Protein AF-A0A957UG24-F1 (afdb_monomer_lite)

Structure (mmCIF, N/CA/C/O backbone):
data_AF-A0A957UG24-F1
#
_entry.id   AF-A0A957UG24-F1
#
loop_
_atom_site.group_PDB
_atom_site.id
_atom_site.type_symbol
_atom_site.label_atom_id
_atom_site.label_alt_id
_atom_site.label_comp_id
_atom_site.label_asym_id
_atom_site.label_entity_id
_atom_site.label_seq_id
_atom_site.pdbx_PDB_ins_code
_atom_site.Cartn_x
_atom_site.Cartn_y
_atom_site.Cartn_z
_atom_site.occupancy
_atom_site.B_iso_or_equiv
_atom_site.auth_seq_id
_atom_site.auth_comp_id
_atom_site.auth_asym_id
_atom_site.auth_atom_id
_atom_site.pdbx_PDB_model_num
ATOM 1 N N . GLN A 1 1 ? 17.992 9.364 -10.403 1.00 54.72 1 GLN A N 1
ATOM 2 C CA . GLN A 1 1 ? 16.855 9.524 -11.344 1.00 54.72 1 GLN A CA 1
ATOM 3 C C . GLN A 1 1 ? 15.779 8.445 -11.160 1.00 54.72 1 GLN A C 1
ATOM 5 O O . GLN A 1 1 ? 14.618 8.814 -11.067 1.00 54.72 1 GLN A O 1
ATOM 10 N N . ASN A 1 2 ? 16.128 7.157 -11.002 1.00 61.19 2 ASN A N 1
ATOM 11 C CA . ASN A 1 2 ? 15.164 6.097 -10.630 1.00 61.19 2 ASN A CA 1
ATOM 12 C C . ASN A 1 2 ? 14.439 6.378 -9.299 1.00 61.19 2 ASN A C 1
ATOM 14 O O . ASN A 1 2 ? 13.235 6.189 -9.202 1.00 61.19 2 ASN A O 1
ATOM 18 N N . ILE A 1 3 ? 15.151 6.962 -8.332 1.00 64.38 3 ILE A N 1
ATOM 19 C CA . ILE A 1 3 ? 14.601 7.428 -7.047 1.00 64.38 3 ILE A CA 1
ATOM 20 C C . ILE A 1 3 ? 13.444 8.423 -7.243 1.00 64.38 3 ILE A C 1
ATOM 22 O O . ILE A 1 3 ? 12.387 8.270 -6.640 1.00 64.38 3 ILE A O 1
ATOM 26 N N . LEU A 1 4 ? 13.620 9.411 -8.130 1.00 68.88 4 LEU A N 1
ATOM 27 C CA . LEU A 1 4 ? 12.600 10.423 -8.416 1.00 68.88 4 LEU A CA 1
ATOM 28 C C . LEU A 1 4 ? 11.358 9.796 -9.065 1.00 68.88 4 LEU A C 1
ATOM 30 O O . LEU A 1 4 ? 10.245 10.150 -8.700 1.00 68.88 4 LEU A O 1
ATOM 34 N N . LYS A 1 5 ? 11.542 8.828 -9.974 1.00 69.62 5 LYS A N 1
ATOM 35 C CA . LYS A 1 5 ? 10.436 8.107 -10.625 1.00 69.62 5 LYS A CA 1
ATOM 36 C C . LYS A 1 5 ? 9.569 7.369 -9.602 1.00 69.62 5 LYS A C 1
ATOM 38 O O . LYS A 1 5 ? 8.358 7.573 -9.589 1.00 69.62 5 LYS A O 1
ATOM 43 N N . THR A 1 6 ? 10.182 6.566 -8.728 1.00 69.06 6 THR A N 1
ATOM 44 C CA . THR A 1 6 ? 9.465 5.812 -7.683 1.00 69.06 6 THR A CA 1
ATOM 45 C C . THR A 1 6 ? 8.765 6.751 -6.699 1.00 69.06 6 THR A C 1
ATOM 47 O O . THR A 1 6 ? 7.604 6.536 -6.348 1.00 69.06 6 THR A O 1
ATOM 50 N N . TYR A 1 7 ? 9.426 7.850 -6.319 1.00 78.25 7 TYR A N 1
ATOM 51 C CA . TYR A 1 7 ? 8.832 8.855 -5.442 1.00 78.25 7 TYR A CA 1
ATOM 52 C C . TYR A 1 7 ? 7.617 9.537 -6.091 1.00 78.25 7 TYR A C 1
ATOM 54 O O . TYR A 1 7 ? 6.547 9.569 -5.491 1.00 78.25 7 TYR A O 1
ATOM 62 N N . MET A 1 8 ? 7.731 10.000 -7.341 1.00 83.62 8 MET A N 1
ATOM 63 C CA . MET A 1 8 ? 6.624 10.660 -8.045 1.00 83.62 8 MET A CA 1
ATOM 64 C C . MET A 1 8 ? 5.419 9.733 -8.239 1.00 83.62 8 MET A C 1
ATOM 66 O O . MET A 1 8 ? 4.293 10.193 -8.085 1.00 83.62 8 MET A O 1
ATOM 70 N N . VAL A 1 9 ? 5.633 8.439 -8.518 1.00 84.94 9 VAL A N 1
ATOM 71 C CA . VAL A 1 9 ? 4.538 7.457 -8.644 1.00 84.94 9 VAL A CA 1
ATOM 72 C C . VAL A 1 9 ? 3.701 7.416 -7.374 1.00 84.94 9 VAL A C 1
ATOM 74 O O . VAL A 1 9 ? 2.485 7.590 -7.419 1.00 84.94 9 VAL A O 1
ATOM 77 N N . THR A 1 10 ? 4.368 7.211 -6.240 1.00 83.38 10 THR A N 1
ATOM 78 C CA . THR A 1 10 ? 3.687 7.101 -4.948 1.00 83.38 10 THR A CA 1
ATOM 79 C C . THR A 1 10 ? 3.021 8.415 -4.551 1.00 83.38 10 THR A C 1
ATOM 81 O O . THR A 1 10 ? 1.873 8.394 -4.126 1.00 83.38 10 THR A O 1
ATOM 84 N N . VAL A 1 11 ? 3.675 9.563 -4.757 1.00 86.88 11 VAL A N 1
ATOM 85 C CA . VAL A 1 11 ? 3.090 10.877 -4.448 1.00 86.88 11 VAL A CA 1
ATOM 86 C C . VAL A 1 11 ? 1.848 11.152 -5.294 1.00 86.88 11 VAL A C 1
ATOM 88 O O . VAL A 1 11 ? 0.815 11.506 -4.734 1.00 86.88 11 VAL A O 1
ATOM 91 N N . PHE A 1 12 ? 1.899 10.949 -6.614 1.00 90.62 12 PHE A N 1
ATOM 92 C CA . PHE A 1 12 ? 0.728 11.163 -7.469 1.00 90.62 12 PHE A CA 1
ATOM 93 C C . PHE A 1 12 ? -0.417 10.205 -7.139 1.00 90.62 12 PHE A C 1
ATOM 95 O O . PHE A 1 12 ? -1.559 10.647 -7.038 1.00 90.62 12 PHE A O 1
ATOM 102 N N . ALA A 1 13 ? -0.121 8.920 -6.917 1.00 92.62 13 ALA A N 1
ATOM 103 C CA . ALA A 1 13 ? -1.134 7.949 -6.512 1.00 92.62 13 ALA A CA 1
ATOM 104 C C . ALA A 1 13 ? -1.802 8.348 -5.186 1.00 92.62 13 ALA A C 1
ATOM 106 O O . ALA A 1 13 ? -3.024 8.300 -5.085 1.00 92.62 13 ALA A O 1
ATOM 107 N N . LEU A 1 14 ? -1.017 8.790 -4.195 1.00 92.12 14 LEU A N 1
ATOM 108 C CA . LEU A 1 14 ? -1.528 9.248 -2.900 1.00 92.12 14 LEU A CA 1
ATOM 109 C C . LEU A 1 14 ? -2.415 10.489 -3.037 1.00 92.12 14 LEU A C 1
ATOM 111 O O . LEU A 1 14 ? -3.473 10.534 -2.418 1.00 92.12 14 LEU A O 1
ATOM 115 N N . LEU A 1 15 ? -2.018 11.469 -3.855 1.00 94.12 15 LEU A N 1
ATOM 116 C CA . LEU A 1 15 ? -2.824 12.669 -4.098 1.00 94.12 15 LEU A CA 1
ATOM 117 C C . LEU A 1 15 ? -4.183 12.311 -4.705 1.00 94.12 15 LEU A C 1
ATOM 119 O O . LEU A 1 15 ? -5.212 12.699 -4.159 1.00 94.12 15 LEU A O 1
ATOM 123 N N . LEU A 1 16 ? -4.192 11.510 -5.777 1.00 95.38 16 LEU A N 1
ATOM 124 C CA . LEU A 1 16 ? -5.430 11.046 -6.410 1.00 95.38 16 LEU A CA 1
ATOM 125 C C . LEU A 1 16 ? -6.312 10.273 -5.421 1.00 95.38 16 LEU A C 1
ATOM 127 O O . LEU A 1 16 ? -7.527 10.468 -5.382 1.00 95.38 16 LEU A O 1
ATOM 131 N N . LEU A 1 17 ? -5.699 9.422 -4.598 1.00 95.75 17 LEU A N 1
ATOM 132 C CA . LEU A 1 17 ? -6.406 8.583 -3.641 1.00 95.75 17 LEU A CA 1
ATOM 133 C C . LEU A 1 17 ? -7.037 9.395 -2.505 1.00 95.75 17 LEU A C 1
ATOM 135 O O . LEU A 1 17 ? -8.204 9.177 -2.184 1.00 95.75 17 LEU A O 1
ATOM 139 N N . ILE A 1 18 ? -6.300 10.353 -1.935 1.00 93.50 18 ILE A N 1
ATOM 140 C CA . ILE A 1 18 ? -6.819 11.274 -0.913 1.00 93.50 18 ILE A CA 1
ATOM 141 C C . ILE A 1 18 ? -7.990 12.074 -1.483 1.00 93.50 18 ILE A C 1
ATOM 143 O O . ILE A 1 18 ? -9.030 12.171 -0.833 1.00 93.50 18 ILE A O 1
ATOM 147 N N . THR A 1 19 ? -7.857 12.601 -2.704 1.00 95.38 19 THR A N 1
ATOM 148 C CA . THR A 1 19 ? -8.942 13.339 -3.360 1.00 95.38 19 THR A CA 1
ATOM 149 C C . THR A 1 19 ? -10.173 12.458 -3.570 1.00 95.38 19 THR A C 1
ATOM 151 O O . THR A 1 19 ? -11.268 12.854 -3.181 1.00 95.38 19 THR A O 1
ATOM 154 N N . ALA A 1 20 ? -10.021 11.252 -4.124 1.00 95.62 20 ALA A N 1
ATOM 155 C CA . ALA A 1 20 ? -11.158 10.373 -4.397 1.00 95.62 20 ALA A CA 1
ATOM 156 C C . ALA A 1 20 ? -11.866 9.901 -3.118 1.00 95.62 20 ALA A C 1
ATOM 158 O O . ALA A 1 20 ? -13.091 9.940 -3.044 1.00 95.62 20 ALA A O 1
ATOM 159 N N . ILE A 1 21 ? -11.115 9.494 -2.093 1.00 94.00 21 ILE A N 1
ATOM 160 C CA . ILE A 1 21 ? -11.699 9.045 -0.820 1.00 94.00 21 ILE A CA 1
ATOM 161 C C . ILE A 1 21 ? -12.351 10.217 -0.077 1.00 94.00 21 ILE A C 1
ATOM 163 O O . ILE A 1 21 ? -13.418 10.040 0.512 1.00 94.00 21 ILE A O 1
ATOM 167 N N . GLY A 1 22 ? -11.764 11.416 -0.165 1.00 92.38 22 GLY A N 1
ATOM 168 C CA . GLY A 1 22 ? -12.359 12.644 0.357 1.00 92.38 22 GLY A CA 1
ATOM 169 C C . GLY A 1 22 ? -13.701 12.972 -0.303 1.00 92.38 22 GLY A C 1
ATOM 170 O O . GLY A 1 22 ? -14.664 13.266 0.402 1.00 92.38 22 GLY A O 1
ATOM 171 N N . VAL A 1 23 ? -13.799 12.840 -1.632 1.00 94.38 23 VAL A N 1
ATOM 172 C CA . VAL A 1 23 ? -15.067 12.994 -2.376 1.00 94.38 23 VAL A CA 1
ATOM 173 C C . VAL A 1 23 ? -16.103 11.954 -1.944 1.00 94.38 23 VAL A C 1
ATOM 175 O O . VAL A 1 23 ? -17.277 12.281 -1.808 1.00 94.38 23 VAL A O 1
ATOM 178 N N . LEU A 1 24 ? -15.674 10.719 -1.681 1.00 93.31 24 LEU A N 1
ATOM 179 C CA . LEU A 1 24 ? -16.545 9.640 -1.203 1.00 93.31 24 LEU A CA 1
ATOM 180 C C . LEU A 1 24 ? -16.893 9.751 0.293 1.00 93.31 24 LEU A C 1
ATOM 182 O O . LEU A 1 24 ? -17.629 8.911 0.801 1.00 93.31 24 LEU A O 1
ATOM 186 N N . GLN A 1 25 ? -16.364 10.757 1.001 1.00 91.06 25 GLN A N 1
ATOM 187 C CA . GLN A 1 25 ? -16.602 11.014 2.426 1.00 91.06 25 GLN A CA 1
ATOM 188 C C . GLN A 1 25 ? -16.300 9.820 3.353 1.00 91.06 25 GLN A C 1
ATOM 190 O O . GLN A 1 25 ? -16.821 9.737 4.462 1.00 91.06 25 GLN A O 1
ATOM 195 N N . MET A 1 26 ? -15.406 8.910 2.951 1.00 88.00 26 MET A N 1
ATOM 196 C CA . MET A 1 26 ? -15.058 7.716 3.744 1.00 88.00 26 MET A CA 1
ATOM 197 C C . MET A 1 26 ? -13.941 7.961 4.774 1.00 88.00 26 MET A C 1
ATOM 199 O O . MET A 1 26 ? -13.380 7.027 5.346 1.00 88.00 26 MET A O 1
ATOM 203 N N . GLY A 1 27 ? -13.617 9.226 5.042 1.00 87.25 27 GLY A N 1
ATOM 204 C CA . GLY A 1 27 ? -12.544 9.626 5.947 1.00 87.25 27 GLY A CA 1
ATOM 205 C C . GLY A 1 27 ? -11.187 9.708 5.254 1.00 87.25 27 GLY A C 1
ATOM 206 O O . GLY A 1 27 ? -11.093 9.903 4.047 1.00 87.25 27 GLY A O 1
ATOM 207 N N . PHE A 1 28 ? -10.111 9.626 6.032 1.00 88.44 28 PHE A N 1
ATOM 208 C CA . PHE A 1 28 ? -8.755 9.786 5.513 1.00 88.44 28 PHE A CA 1
ATOM 209 C C . PHE A 1 28 ? -8.097 8.415 5.249 1.00 88.44 28 PHE A C 1
ATOM 211 O O . PHE A 1 28 ? -8.282 7.494 6.051 1.00 88.44 28 PHE A O 1
ATOM 218 N N . PRO A 1 29 ? -7.329 8.240 4.155 1.00 89.00 29 PRO A N 1
ATOM 219 C CA . PRO A 1 29 ? -6.829 6.922 3.751 1.00 89.00 29 PRO A CA 1
ATOM 220 C C . PRO A 1 29 ? -5.688 6.350 4.592 1.00 89.00 29 PRO A C 1
ATOM 222 O O . PRO A 1 29 ? -5.470 5.144 4.538 1.00 89.00 29 PRO A O 1
ATOM 225 N N . PHE A 1 30 ? -4.954 7.180 5.338 1.00 91.12 30 PHE A N 1
ATOM 226 C CA . PHE A 1 30 ? -3.760 6.748 6.074 1.00 91.12 30 PHE A CA 1
ATOM 227 C C . PHE A 1 30 ? -3.569 7.529 7.365 1.00 91.12 30 PHE A C 1
ATOM 229 O O . PHE A 1 30 ? -3.591 8.756 7.347 1.00 91.12 30 PHE A O 1
ATOM 236 N N . THR A 1 31 ? -3.274 6.870 8.477 1.00 91.81 31 THR A N 1
ATOM 237 C CA . THR A 1 31 ? -2.862 7.613 9.674 1.00 91.81 31 THR A CA 1
ATOM 238 C C . THR A 1 31 ? -1.460 8.221 9.517 1.00 91.81 31 THR A C 1
ATOM 240 O O . THR A 1 31 ? -0.712 7.925 8.576 1.00 91.81 31 THR A O 1
ATOM 243 N N . THR A 1 32 ? -1.066 9.090 10.450 1.00 90.94 32 THR A N 1
ATOM 244 C CA . THR A 1 32 ? 0.287 9.670 10.473 1.00 90.94 32 THR A CA 1
ATOM 245 C C . THR A 1 32 ? 1.362 8.588 10.630 1.00 90.94 32 THR A C 1
ATOM 247 O O . THR A 1 32 ? 2.385 8.622 9.935 1.00 90.94 32 THR A O 1
ATOM 250 N N . ALA A 1 33 ? 1.126 7.595 11.493 1.00 92.56 33 ALA A N 1
ATOM 251 C CA . ALA A 1 33 ? 2.063 6.496 11.718 1.00 92.56 33 ALA A CA 1
ATOM 252 C C . ALA A 1 33 ? 2.192 5.604 10.469 1.00 92.56 33 ALA A C 1
ATOM 254 O O . ALA A 1 33 ? 3.300 5.311 10.009 1.00 92.56 33 ALA A O 1
ATOM 255 N N . GLN A 1 34 ? 1.067 5.291 9.825 1.00 93.38 34 GLN A N 1
ATOM 256 C CA . GLN A 1 34 ? 1.020 4.552 8.562 1.00 93.38 34 GLN A CA 1
ATOM 257 C C . GLN A 1 34 ? 1.731 5.288 7.411 1.00 93.38 34 GLN A C 1
ATOM 259 O O . GLN A 1 34 ? 2.463 4.683 6.623 1.00 93.38 34 GLN A O 1
ATOM 264 N N . ASN A 1 35 ? 1.588 6.613 7.326 1.00 91.81 35 ASN A N 1
ATOM 265 C CA . ASN A 1 35 ? 2.321 7.421 6.349 1.00 91.81 35 ASN A CA 1
ATOM 266 C C . ASN A 1 35 ? 3.838 7.381 6.571 1.00 91.81 35 ASN A C 1
ATOM 268 O O . ASN A 1 35 ? 4.602 7.347 5.598 1.00 91.81 35 ASN A O 1
ATOM 272 N N . THR A 1 36 ? 4.282 7.349 7.830 1.00 92.06 36 THR A N 1
ATOM 273 C CA . THR A 1 36 ? 5.701 7.180 8.185 1.00 92.06 36 THR A CA 1
ATOM 274 C C . THR A 1 36 ? 6.213 5.815 7.727 1.00 92.06 36 THR A C 1
ATOM 276 O O . THR A 1 36 ? 7.253 5.741 7.070 1.00 92.06 36 THR A O 1
ATOM 279 N N . MET A 1 37 ? 5.434 4.755 7.960 1.00 92.69 37 MET A N 1
ATOM 280 C CA . MET A 1 37 ? 5.738 3.400 7.490 1.00 92.69 37 MET A CA 1
ATOM 281 C C . MET A 1 37 ? 5.940 3.344 5.971 1.00 92.69 37 MET A C 1
ATOM 283 O O . MET A 1 37 ? 6.970 2.874 5.481 1.00 92.69 37 MET A O 1
ATOM 287 N N . MET A 1 38 ? 4.977 3.873 5.211 1.00 91.44 38 MET A N 1
ATOM 288 C CA . MET A 1 38 ? 5.072 3.930 3.750 1.00 91.44 38 MET A CA 1
ATOM 289 C C . MET A 1 38 ? 6.260 4.778 3.292 1.00 91.44 38 MET A C 1
ATOM 291 O O . MET A 1 38 ? 6.912 4.458 2.299 1.00 91.44 38 MET A O 1
ATOM 295 N N . SER A 1 39 ? 6.553 5.873 3.996 1.00 89.94 39 SER A N 1
ATOM 296 C CA . SER A 1 39 ? 7.716 6.710 3.688 1.00 89.94 39 SER A CA 1
ATOM 297 C C . SER A 1 39 ? 9.018 5.930 3.841 1.00 89.94 39 SER A C 1
ATOM 299 O O . SER A 1 39 ? 9.886 6.054 2.985 1.00 89.94 39 SER A O 1
ATOM 301 N N . PHE A 1 40 ? 9.135 5.079 4.862 1.00 92.81 40 PHE A N 1
ATOM 302 C CA . PHE A 1 40 ? 10.306 4.228 5.042 1.00 92.81 40 PHE A CA 1
ATOM 303 C C . PHE A 1 40 ? 10.365 3.103 3.998 1.00 92.81 40 PHE A C 1
ATOM 305 O O . PHE A 1 40 ? 11.273 3.101 3.171 1.00 92.81 40 PHE A O 1
ATOM 312 N N . PHE A 1 41 ? 9.394 2.184 3.969 1.00 93.06 41 PHE A N 1
ATOM 313 C CA . PHE A 1 41 ? 9.499 0.969 3.145 1.00 93.06 41 PHE A CA 1
ATOM 314 C C . PHE A 1 41 ? 9.308 1.206 1.645 1.00 93.06 41 PHE A C 1
ATOM 316 O O . PHE A 1 41 ? 10.017 0.605 0.843 1.00 93.06 41 PHE A O 1
ATOM 323 N N . ALA A 1 42 ? 8.363 2.062 1.248 1.00 88.50 42 ALA A N 1
ATOM 324 C CA . ALA A 1 42 ? 8.042 2.262 -0.167 1.00 88.50 42 ALA A CA 1
ATOM 325 C C . ALA A 1 42 ? 8.897 3.357 -0.819 1.00 88.50 42 ALA A C 1
ATOM 327 O O . ALA A 1 42 ? 9.117 3.332 -2.029 1.00 88.50 42 ALA A O 1
ATOM 328 N N . ARG A 1 43 ? 9.355 4.344 -0.035 1.00 88.06 43 ARG A N 1
ATOM 329 C CA . ARG A 1 43 ? 9.985 5.563 -0.570 1.00 88.06 43 ARG A CA 1
ATOM 330 C C . ARG A 1 43 ? 11.411 5.816 -0.088 1.00 88.06 43 ARG A C 1
ATOM 332 O O . ARG A 1 43 ? 12.154 6.450 -0.826 1.00 88.06 43 ARG A O 1
ATOM 339 N N . GLY A 1 44 ? 11.802 5.358 1.099 1.00 88.44 44 GLY A N 1
ATOM 340 C CA . GLY A 1 44 ? 13.095 5.683 1.714 1.00 88.44 44 GLY A CA 1
ATOM 341 C C . GLY A 1 44 ? 14.130 4.574 1.561 1.00 88.44 44 GLY A C 1
ATOM 342 O O . GLY A 1 44 ? 15.222 4.797 1.038 1.00 88.44 44 GLY A O 1
ATOM 343 N N . ALA A 1 45 ? 13.767 3.360 1.965 1.00 90.94 45 ALA A N 1
ATOM 344 C CA . ALA A 1 45 ? 14.629 2.193 1.881 1.00 90.94 45 ALA A CA 1
ATOM 345 C C . ALA A 1 45 ? 14.982 1.808 0.433 1.00 90.94 45 ALA A C 1
ATOM 347 O O . ALA A 1 45 ? 16.1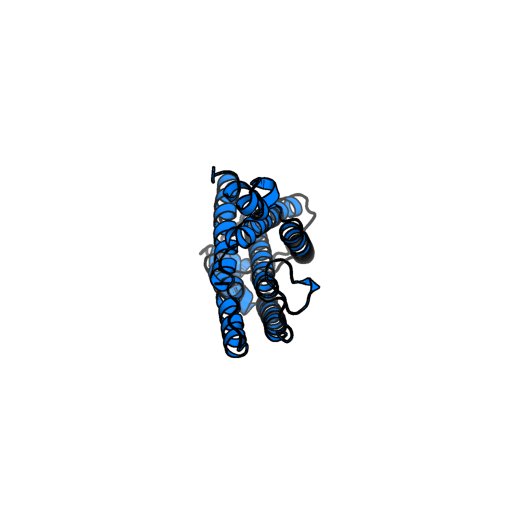59 1.541 0.182 1.00 90.94 45 ALA A O 1
ATOM 348 N N . PRO A 1 46 ? 14.056 1.846 -0.550 1.00 87.31 46 PRO A N 1
ATOM 349 C CA . PRO A 1 46 ? 14.402 1.450 -1.909 1.00 87.31 46 PRO A CA 1
ATOM 350 C C . PRO A 1 46 ? 15.494 2.330 -2.538 1.00 87.31 46 PRO A C 1
ATOM 352 O O . PRO A 1 46 ? 16.474 1.782 -3.038 1.00 87.31 46 PRO A O 1
ATOM 355 N N . PRO A 1 47 ? 15.433 3.675 -2.456 1.00 83.06 47 PRO A N 1
ATOM 356 C CA . PRO A 1 47 ? 16.548 4.537 -2.850 1.00 83.06 47 PRO A CA 1
ATOM 357 C C . PRO A 1 47 ? 17.879 4.242 -2.162 1.00 83.06 47 PRO A C 1
ATOM 359 O O . PRO A 1 47 ? 18.912 4.310 -2.824 1.00 83.06 47 PRO A O 1
ATOM 362 N N . ALA A 1 48 ? 17.864 3.923 -0.865 1.00 86.38 48 ALA A N 1
ATOM 363 C CA . ALA A 1 48 ? 19.076 3.606 -0.113 1.00 86.38 48 ALA A CA 1
ATOM 364 C C . ALA A 1 48 ? 19.712 2.289 -0.585 1.00 86.38 48 ALA A C 1
ATOM 366 O O . ALA A 1 48 ? 20.925 2.206 -0.743 1.00 86.38 48 ALA A O 1
ATOM 367 N N . ILE A 1 49 ? 18.903 1.271 -0.886 1.00 85.38 49 ILE A N 1
ATOM 368 C CA . ILE A 1 49 ? 19.421 0.019 -1.450 1.00 85.38 49 ILE A CA 1
ATOM 369 C C . ILE A 1 49 ? 19.925 0.253 -2.878 1.00 85.38 49 ILE A C 1
ATOM 371 O O . ILE A 1 49 ? 21.017 -0.191 -3.232 1.00 85.38 49 ILE A O 1
ATOM 375 N N . LEU A 1 50 ? 19.172 1.001 -3.691 1.00 78.44 50 LEU A N 1
ATOM 376 C CA . LEU A 1 50 ? 19.582 1.325 -5.057 1.00 78.44 50 LEU A CA 1
ATOM 377 C C . LEU A 1 50 ? 20.880 2.150 -5.095 1.00 78.44 50 LEU A C 1
ATOM 379 O O . LEU A 1 50 ? 21.692 1.960 -5.999 1.00 78.44 50 LEU A O 1
ATOM 383 N N . SER A 1 51 ? 21.128 3.038 -4.128 1.00 80.19 51 SER A N 1
ATOM 384 C CA . SER A 1 51 ? 22.391 3.786 -4.078 1.00 80.19 51 SER A CA 1
ATOM 385 C C . SER A 1 51 ? 23.584 2.877 -3.772 1.00 80.19 51 SER A C 1
ATOM 387 O O . SER A 1 51 ? 24.614 3.006 -4.432 1.00 80.19 51 SER A O 1
ATOM 389 N N . LEU A 1 52 ? 23.428 1.904 -2.867 1.00 78.00 52 LEU A N 1
ATOM 390 C CA . LEU A 1 52 ? 24.452 0.887 -2.602 1.00 78.00 52 LEU A CA 1
ATOM 391 C C . LEU A 1 52 ? 24.755 0.058 -3.859 1.00 78.00 52 LEU A C 1
ATOM 393 O O . LEU A 1 52 ? 25.919 -0.173 -4.181 1.00 78.00 52 LEU A O 1
ATOM 397 N N . THR A 1 53 ? 23.723 -0.324 -4.621 1.00 70.19 53 THR A N 1
ATOM 398 C CA . THR A 1 53 ? 23.903 -1.054 -5.890 1.00 70.19 53 THR A CA 1
ATOM 399 C C . THR A 1 53 ? 24.572 -0.202 -6.971 1.00 70.19 53 THR A C 1
ATOM 401 O O . THR A 1 53 ? 25.373 -0.712 -7.751 1.00 70.19 53 THR A O 1
ATOM 404 N N . ALA A 1 54 ? 24.299 1.107 -6.997 1.00 67.12 54 ALA A N 1
ATOM 405 C CA . ALA A 1 54 ? 24.854 2.022 -7.990 1.00 67.12 54 ALA A CA 1
ATOM 406 C C . ALA A 1 54 ? 26.360 2.250 -7.799 1.00 67.12 54 ALA A C 1
ATOM 408 O O . ALA A 1 54 ? 27.068 2.436 -8.782 1.00 67.12 54 ALA A O 1
ATOM 409 N N . VAL A 1 55 ? 26.861 2.195 -6.560 1.00 61.22 55 VAL A N 1
ATOM 410 C CA . VAL A 1 55 ? 28.309 2.241 -6.283 1.00 61.22 55 VAL A CA 1
ATOM 411 C C . VAL A 1 55 ? 29.013 0.983 -6.808 1.00 61.22 55 VAL A C 1
ATOM 413 O O . VAL A 1 55 ? 30.151 1.064 -7.262 1.00 61.22 55 VAL A O 1
ATOM 416 N N . ALA A 1 56 ? 28.331 -0.165 -6.807 1.00 57.75 56 ALA A N 1
ATOM 417 C CA . ALA A 1 56 ? 28.863 -1.417 -7.346 1.00 57.75 56 ALA A CA 1
ATOM 418 C C . ALA A 1 56 ? 28.811 -1.498 -8.889 1.00 57.75 56 ALA A C 1
ATOM 420 O O . ALA A 1 56 ? 29.549 -2.279 -9.489 1.00 57.75 56 ALA A O 1
ATOM 421 N N . ALA A 1 57 ? 27.967 -0.697 -9.550 1.00 58.62 57 ALA A N 1
ATOM 422 C CA . ALA A 1 57 ? 27.787 -0.702 -11.002 1.00 58.62 57 ALA A CA 1
ATOM 423 C C . ALA A 1 57 ? 28.631 0.396 -11.689 1.00 58.62 57 ALA A C 1
ATOM 425 O O . ALA A 1 57 ? 28.284 1.573 -11.688 1.00 58.62 57 ALA A O 1
ATOM 426 N N . ILE A 1 58 ? 29.741 0.009 -12.327 1.00 53.53 58 ILE A N 1
ATOM 427 C 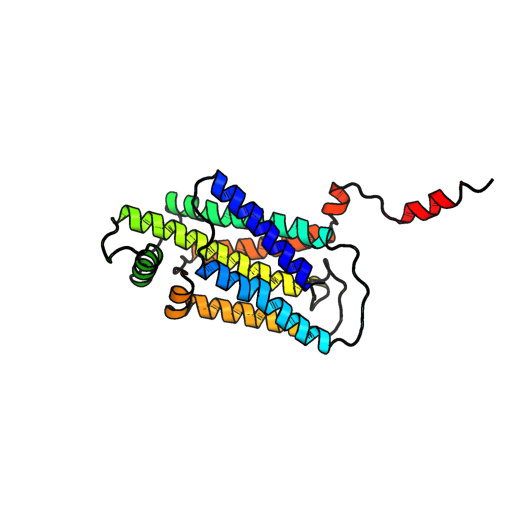CA . ILE A 1 58 ? 30.760 0.930 -12.881 1.00 53.53 58 ILE A CA 1
ATOM 428 C C . ILE A 1 58 ? 30.329 1.681 -14.167 1.00 53.53 58 ILE A C 1
ATOM 430 O O . ILE A 1 58 ? 31.025 2.599 -14.595 1.00 53.53 58 ILE A O 1
ATOM 434 N N . ASN A 1 59 ? 29.173 1.397 -14.781 1.00 51.09 59 ASN A N 1
ATOM 435 C CA . ASN A 1 59 ? 28.806 2.010 -16.068 1.00 51.09 59 ASN A CA 1
ATOM 436 C C . ASN A 1 59 ? 27.636 3.005 -16.008 1.00 51.09 59 ASN A C 1
ATOM 438 O O . ASN A 1 59 ? 26.502 2.677 -15.666 1.00 51.09 59 ASN A O 1
ATOM 442 N N . ARG A 1 60 ? 27.922 4.243 -16.438 1.00 50.38 60 ARG A N 1
ATOM 443 C CA . ARG A 1 60 ? 26.960 5.339 -16.612 1.00 50.38 60 ARG A CA 1
ATOM 444 C C . ARG A 1 60 ? 26.134 5.128 -17.881 1.00 50.38 60 ARG A C 1
ATOM 446 O O . ARG A 1 60 ? 26.600 5.443 -18.972 1.00 50.38 60 ARG A O 1
ATOM 453 N N . THR A 1 61 ? 24.884 4.692 -17.768 1.00 46.06 61 THR A N 1
ATOM 454 C CA . THR A 1 61 ? 23.949 4.757 -18.904 1.00 46.06 61 THR A CA 1
ATOM 455 C C . THR A 1 61 ? 23.091 6.019 -18.841 1.00 46.06 61 THR A C 1
ATOM 457 O O . THR A 1 61 ? 22.366 6.251 -17.873 1.00 46.06 61 THR A O 1
ATOM 460 N N . ARG A 1 62 ? 23.184 6.835 -19.902 1.00 50.84 62 ARG A N 1
ATOM 461 C CA . ARG A 1 62 ? 22.310 7.981 -20.204 1.00 50.84 62 ARG A CA 1
ATOM 462 C C . ARG A 1 62 ? 20.862 7.493 -20.317 1.00 50.84 62 ARG A C 1
ATOM 464 O O . ARG A 1 62 ? 20.592 6.682 -21.193 1.00 50.84 62 ARG A O 1
ATOM 471 N N . LEU A 1 63 ? 19.936 7.958 -19.473 1.00 51.00 63 LEU A N 1
ATOM 472 C CA . LEU A 1 63 ? 18.530 7.529 -19.573 1.00 51.00 63 LEU A CA 1
ATOM 473 C C . LEU A 1 63 ? 17.537 8.541 -18.969 1.00 51.00 63 LEU A C 1
ATOM 475 O O . LEU A 1 63 ? 16.838 8.270 -17.993 1.00 51.00 63 LEU A O 1
ATOM 479 N N . SER A 1 64 ? 17.476 9.737 -19.558 1.00 47.81 64 SER A N 1
ATOM 480 C CA . SER A 1 64 ? 16.677 10.866 -19.059 1.00 47.81 64 SER A CA 1
ATOM 481 C C . SER A 1 64 ? 15.423 11.216 -19.877 1.00 47.81 64 SER A C 1
ATOM 483 O O . SER A 1 64 ? 14.813 12.237 -19.592 1.00 47.81 64 SER A O 1
ATOM 485 N N . ALA A 1 65 ? 14.977 10.399 -20.839 1.00 50.25 65 ALA A N 1
ATOM 486 C CA . ALA A 1 65 ? 13.888 10.807 -21.744 1.00 50.25 65 ALA A CA 1
ATOM 487 C C . ALA A 1 65 ? 12.454 10.365 -21.362 1.00 50.25 65 ALA A C 1
ATOM 489 O O . ALA A 1 65 ? 11.517 10.908 -21.924 1.00 50.25 65 ALA A O 1
ATOM 490 N N . ASN A 1 66 ? 12.228 9.444 -20.410 1.00 60.75 66 ASN A N 1
ATOM 491 C CA . ASN A 1 66 ? 10.886 8.843 -20.226 1.00 60.75 66 ASN A CA 1
ATOM 492 C C . ASN A 1 66 ? 10.424 8.693 -18.755 1.00 60.75 66 ASN A C 1
ATOM 494 O O . ASN A 1 66 ? 9.994 7.628 -18.314 1.00 60.75 66 ASN A O 1
ATOM 498 N N . ILE A 1 67 ? 10.536 9.756 -17.944 1.00 69.31 67 ILE A N 1
ATOM 499 C CA . ILE A 1 67 ? 10.018 9.765 -16.554 1.00 69.31 67 ILE A CA 1
ATOM 500 C C . ILE A 1 67 ? 8.487 9.655 -16.537 1.00 69.31 67 ILE A C 1
ATOM 502 O O . ILE A 1 67 ? 7.950 8.833 -15.800 1.00 69.31 67 ILE A O 1
ATOM 506 N N . LEU A 1 68 ? 7.789 10.419 -17.382 1.00 69.50 68 LEU A N 1
ATOM 507 C CA . LEU A 1 68 ? 6.322 10.422 -17.433 1.00 69.50 68 LEU A CA 1
ATOM 508 C C . LEU A 1 68 ? 5.742 9.076 -17.890 1.00 69.50 68 LEU A C 1
ATOM 510 O O . LEU A 1 68 ? 4.782 8.605 -17.284 1.00 69.50 68 LEU A O 1
ATOM 514 N N . HIS A 1 69 ? 6.371 8.422 -18.874 1.00 72.81 69 HIS A N 1
ATOM 515 C CA . HIS A 1 69 ? 5.988 7.085 -19.344 1.00 72.81 69 HIS A CA 1
ATOM 516 C C . HIS A 1 69 ? 6.056 6.033 -18.231 1.00 72.81 69 HIS A C 1
ATOM 518 O O . HIS A 1 69 ? 5.212 5.145 -18.138 1.00 72.81 69 HIS A O 1
ATOM 524 N N . PHE A 1 70 ? 7.048 6.148 -17.348 1.00 74.25 70 PHE A N 1
ATOM 525 C CA . PHE A 1 70 ? 7.156 5.256 -16.202 1.00 74.25 70 PHE A CA 1
ATOM 526 C C . PHE A 1 70 ? 6.123 5.602 -15.124 1.00 74.25 70 PHE A C 1
ATOM 528 O O . PHE A 1 70 ? 5.450 4.718 -14.593 1.00 74.25 70 PHE A O 1
ATOM 535 N N . THR A 1 71 ? 6.010 6.892 -14.801 1.00 80.44 71 THR A N 1
ATOM 536 C CA . THR A 1 71 ? 5.337 7.357 -13.593 1.00 80.44 71 THR A CA 1
ATOM 537 C C . THR A 1 71 ? 3.815 7.388 -13.706 1.00 80.44 71 THR A C 1
ATOM 539 O O . THR A 1 71 ? 3.139 6.954 -12.774 1.00 80.44 71 THR A O 1
ATOM 542 N N . LEU A 1 72 ? 3.257 7.879 -14.818 1.00 84.19 72 LEU A N 1
ATOM 543 C CA . LEU A 1 72 ? 1.806 8.071 -14.929 1.00 84.19 72 LEU A CA 1
ATOM 544 C C . LEU A 1 72 ? 1.023 6.749 -14.909 1.00 84.19 72 LEU A C 1
ATOM 546 O O . LEU A 1 72 ? 0.141 6.621 -14.059 1.00 84.19 72 LEU A O 1
ATOM 550 N N . PRO A 1 73 ? 1.344 5.734 -15.739 1.00 86.06 73 PRO A N 1
ATOM 551 C CA . PRO A 1 73 ? 0.600 4.473 -15.721 1.00 86.06 73 PRO A CA 1
ATOM 552 C C . PRO A 1 73 ? 0.662 3.783 -14.354 1.00 86.06 73 PRO A C 1
ATOM 554 O O . PRO A 1 73 ? -0.348 3.281 -13.866 1.00 86.06 73 PRO A O 1
ATOM 557 N N . ALA A 1 74 ? 1.831 3.830 -13.704 1.00 88.75 74 ALA A N 1
ATOM 558 C CA . ALA A 1 74 ? 2.015 3.279 -12.366 1.00 88.75 74 ALA A CA 1
ATOM 559 C C . ALA A 1 74 ? 1.168 3.982 -11.312 1.00 88.75 74 ALA A C 1
ATOM 561 O O . ALA A 1 74 ? 0.515 3.314 -10.510 1.00 88.75 74 ALA A O 1
ATOM 562 N N . ALA A 1 75 ? 1.149 5.316 -11.328 1.00 91.81 75 ALA A N 1
ATOM 563 C CA . ALA A 1 75 ? 0.364 6.096 -10.384 1.00 91.81 75 ALA A CA 1
ATOM 564 C C . ALA A 1 75 ? -1.139 5.825 -10.542 1.00 91.81 75 ALA A C 1
ATOM 566 O O . ALA A 1 75 ? -1.821 5.616 -9.541 1.00 91.81 75 ALA A O 1
ATOM 567 N N . PHE A 1 76 ? -1.642 5.753 -11.780 1.00 93.31 76 PHE A N 1
ATOM 568 C CA . PHE A 1 76 ? -3.050 5.442 -12.041 1.00 93.31 76 PHE A CA 1
ATOM 569 C C . PHE A 1 76 ? -3.428 4.029 -11.600 1.00 93.31 76 PHE A C 1
ATOM 571 O O . PHE A 1 76 ? -4.446 3.858 -10.935 1.00 93.31 76 PHE A O 1
ATOM 578 N N . LEU A 1 77 ? -2.615 3.016 -11.912 1.00 94.56 77 LEU A N 1
ATOM 579 C CA . LEU A 1 77 ? -2.902 1.643 -11.490 1.00 94.56 77 LEU A CA 1
ATOM 580 C C . LEU A 1 77 ? -2.879 1.494 -9.964 1.00 94.56 77 LEU A C 1
ATOM 582 O O . LEU A 1 77 ? -3.747 0.820 -9.411 1.00 94.56 77 LEU A O 1
ATOM 586 N N . LEU A 1 78 ? -1.937 2.152 -9.278 1.00 94.69 78 LEU A N 1
ATOM 587 C CA . LEU A 1 78 ? -1.925 2.208 -7.812 1.00 94.69 78 LEU A CA 1
ATOM 588 C C . LEU A 1 78 ? -3.161 2.905 -7.257 1.00 94.69 78 LEU A C 1
ATOM 590 O O . LEU A 1 78 ? -3.759 2.413 -6.305 1.00 94.69 78 LEU A O 1
ATOM 594 N N . PHE A 1 79 ? -3.543 4.033 -7.852 1.00 96.00 79 PHE A N 1
ATOM 595 C CA . PHE A 1 79 ? -4.729 4.778 -7.463 1.00 96.00 79 PHE A CA 1
ATOM 596 C C . PHE A 1 79 ? -5.996 3.926 -7.602 1.00 96.00 79 PHE A C 1
ATOM 598 O O . PHE A 1 79 ? -6.720 3.769 -6.625 1.00 96.00 79 PHE A O 1
ATOM 605 N N . PHE A 1 80 ? -6.247 3.336 -8.773 1.00 97.06 80 PHE A N 1
ATOM 606 C CA . PHE A 1 80 ? -7.471 2.570 -9.019 1.00 97.06 80 PHE A CA 1
ATOM 607 C C . PHE A 1 80 ? -7.550 1.306 -8.163 1.00 97.06 80 PHE A C 1
ATOM 609 O O . PHE A 1 80 ? -8.582 1.055 -7.544 1.00 97.06 80 PHE A O 1
ATOM 616 N N . LEU A 1 81 ? -6.469 0.523 -8.087 1.00 97.50 81 LEU A N 1
ATOM 617 C CA . LEU A 1 81 ? -6.461 -0.701 -7.282 1.00 97.50 81 LEU A CA 1
ATOM 618 C C . LEU A 1 81 ? -6.450 -0.398 -5.781 1.00 97.50 81 LEU A C 1
ATOM 620 O O . LEU A 1 81 ? -7.123 -1.086 -5.020 1.00 97.50 81 LEU A O 1
ATOM 624 N N . GLY A 1 82 ? -5.760 0.662 -5.355 1.00 96.75 82 GLY A N 1
ATOM 625 C CA . GLY A 1 82 ? -5.804 1.143 -3.976 1.00 96.75 82 GLY A CA 1
ATOM 626 C C . GLY A 1 82 ? -7.200 1.624 -3.581 1.00 96.75 82 GLY A C 1
ATOM 627 O O . GLY A 1 82 ? -7.707 1.245 -2.528 1.00 96.75 82 GLY A O 1
ATOM 628 N N . LEU A 1 83 ? -7.865 2.395 -4.446 1.00 96.75 83 LEU A N 1
ATOM 629 C CA . LEU A 1 83 ? -9.239 2.845 -4.225 1.00 96.75 83 LEU A CA 1
ATOM 630 C C . LEU A 1 83 ? -10.207 1.660 -4.160 1.00 96.75 83 LEU A C 1
ATOM 632 O O . LEU A 1 83 ? -11.065 1.628 -3.278 1.00 96.75 83 LEU A O 1
ATOM 636 N N . LEU A 1 84 ? -10.051 0.673 -5.049 1.00 96.50 84 LEU A N 1
ATOM 637 C CA . LEU A 1 84 ? -10.854 -0.550 -5.054 1.00 96.50 84 LEU A CA 1
ATOM 638 C C . LEU A 1 84 ? -10.641 -1.364 -3.776 1.00 96.50 84 LEU A C 1
ATOM 640 O O . LEU A 1 84 ? -11.616 -1.806 -3.184 1.00 96.50 84 LEU A O 1
ATOM 644 N N . LEU A 1 85 ? -9.401 -1.523 -3.310 1.00 95.75 85 LEU A N 1
ATOM 645 C CA . LEU A 1 85 ? -9.116 -2.201 -2.043 1.00 95.75 85 LEU A CA 1
ATOM 646 C C . LEU A 1 85 ? -9.749 -1.475 -0.854 1.00 95.75 85 LEU A C 1
ATOM 648 O O . LEU A 1 85 ? -10.394 -2.108 -0.020 1.00 95.75 85 LEU A O 1
ATOM 652 N N . TYR A 1 86 ? -9.590 -0.153 -0.795 1.00 95.38 86 TYR A N 1
ATOM 653 C CA . TYR A 1 86 ? -10.110 0.655 0.302 1.00 95.38 86 TYR A CA 1
ATOM 654 C C . TYR A 1 86 ? -11.640 0.622 0.349 1.00 95.38 86 TYR A C 1
ATOM 656 O O . TYR A 1 86 ? -12.215 0.269 1.372 1.00 95.38 86 TYR A O 1
ATOM 664 N N . THR A 1 87 ? -12.305 0.925 -0.769 1.00 94.62 87 THR A N 1
ATOM 665 C CA . THR A 1 87 ? -13.776 0.870 -0.883 1.00 94.62 87 THR A CA 1
ATOM 666 C C . THR A 1 87 ? -14.303 -0.555 -0.721 1.00 94.62 87 THR A C 1
ATOM 668 O O . THR A 1 87 ? -15.277 -0.790 -0.007 1.00 94.62 87 THR A O 1
ATOM 671 N N . GLY A 1 88 ? -13.638 -1.527 -1.345 1.00 93.38 88 GLY A N 1
ATOM 672 C CA . GLY A 1 88 ? -13.988 -2.941 -1.311 1.00 93.38 88 GLY A CA 1
ATOM 673 C C . GLY A 1 88 ? -13.977 -3.517 0.099 1.00 93.38 88 GLY A C 1
ATOM 674 O O . GLY A 1 88 ? -14.856 -4.311 0.423 1.00 93.38 88 GLY A O 1
ATOM 675 N N . ALA A 1 89 ? -13.065 -3.071 0.967 1.00 92.38 89 ALA A N 1
ATOM 676 C CA . ALA A 1 89 ? -13.050 -3.466 2.375 1.00 92.38 89 ALA A CA 1
ATOM 677 C C . ALA A 1 89 ? -14.374 -3.137 3.090 1.00 92.38 89 ALA A C 1
ATOM 679 O O . ALA A 1 89 ? -14.904 -3.986 3.813 1.00 92.38 89 ALA A O 1
ATOM 680 N N . PHE A 1 90 ? -14.953 -1.956 2.843 1.00 91.44 90 PHE A N 1
ATOM 681 C CA . PHE A 1 90 ? -16.268 -1.598 3.386 1.00 91.44 90 PHE A CA 1
ATOM 682 C C . PHE A 1 90 ? -17.370 -2.478 2.794 1.00 91.44 90 PHE A C 1
ATOM 684 O O . PHE A 1 90 ? -18.163 -3.041 3.544 1.00 91.44 90 PHE A O 1
ATOM 691 N N . PHE A 1 91 ? -17.389 -2.669 1.471 1.00 91.31 91 PHE A N 1
ATOM 692 C CA . PHE A 1 91 ? -18.412 -3.483 0.803 1.00 91.31 91 PHE A CA 1
ATOM 693 C C . PHE A 1 91 ? -18.412 -4.949 1.251 1.00 91.31 91 PHE A C 1
ATOM 695 O O . PHE A 1 91 ? -19.473 -5.524 1.494 1.00 91.31 91 PHE A O 1
ATOM 702 N N . VAL A 1 92 ? -17.235 -5.564 1.352 1.00 91.81 92 VAL A N 1
ATOM 703 C CA . VAL A 1 92 ? -17.079 -6.968 1.756 1.00 91.81 92 VAL A CA 1
ATOM 704 C C . VAL A 1 92 ? -17.500 -7.147 3.215 1.00 91.81 92 VAL A C 1
ATOM 706 O O . VAL A 1 92 ? -18.180 -8.120 3.538 1.00 91.81 92 VAL A O 1
ATOM 709 N N . THR A 1 93 ? -17.170 -6.186 4.079 1.00 89.56 93 THR A N 1
ATOM 710 C CA . THR A 1 93 ? -17.552 -6.246 5.495 1.00 89.56 93 THR A CA 1
ATOM 711 C C . THR A 1 93 ? -19.052 -6.001 5.691 1.00 89.56 93 THR A C 1
ATOM 713 O O . THR A 1 93 ? -19.713 -6.774 6.375 1.00 89.56 93 THR A O 1
ATOM 716 N N . GLN A 1 94 ? -19.636 -5.010 5.005 1.00 87.38 94 GLN A N 1
ATOM 717 C CA . GLN A 1 94 ? -21.081 -4.728 5.052 1.00 87.38 94 GLN A CA 1
ATOM 718 C C . GLN A 1 94 ? -21.940 -5.890 4.542 1.00 87.38 94 GLN A C 1
ATOM 720 O O . GLN A 1 94 ? -23.043 -6.109 5.033 1.00 87.38 94 GLN A O 1
ATOM 725 N N . ARG A 1 95 ? -21.444 -6.653 3.561 1.00 88.75 95 ARG A N 1
ATOM 726 C CA . ARG A 1 95 ? -22.125 -7.853 3.048 1.00 88.75 95 ARG A CA 1
ATOM 727 C C . ARG A 1 95 ? -21.903 -9.101 3.908 1.00 88.75 95 ARG A C 1
ATOM 729 O O . ARG A 1 95 ? -22.358 -10.173 3.518 1.00 88.75 95 ARG A O 1
ATOM 736 N N . GLY A 1 96 ? -21.182 -8.989 5.026 1.00 85.31 96 GLY A N 1
ATOM 737 C CA . GLY A 1 96 ? -20.855 -10.121 5.895 1.00 85.31 96 GLY A CA 1
ATOM 738 C C . GLY A 1 96 ? -19.924 -11.152 5.249 1.00 85.31 96 GLY A C 1
ATOM 739 O O . GLY A 1 96 ? -19.852 -12.285 5.710 1.00 85.31 96 GLY A O 1
ATOM 740 N N . LEU A 1 97 ? -19.222 -10.785 4.169 1.00 85.00 97 LEU A N 1
ATOM 741 C CA . LEU A 1 97 ? -18.272 -11.665 3.479 1.00 85.00 97 LEU A CA 1
ATOM 742 C C . LEU A 1 97 ? -16.924 -11.735 4.212 1.00 85.00 97 LEU A C 1
ATOM 744 O O . LEU A 1 97 ? -16.203 -12.722 4.088 1.00 85.00 97 LEU A O 1
ATOM 748 N N . ALA A 1 98 ? -16.584 -10.688 4.969 1.00 87.38 98 ALA A N 1
ATOM 749 C CA . ALA A 1 98 ? -15.471 -10.678 5.907 1.00 87.38 98 ALA A CA 1
ATOM 750 C C . ALA A 1 98 ? -15.974 -10.328 7.303 1.00 87.38 98 ALA A C 1
ATOM 752 O O . ALA A 1 98 ? -16.570 -9.270 7.503 1.00 87.38 98 ALA A O 1
ATOM 753 N N . THR A 1 99 ? -15.659 -11.180 8.271 1.00 85.56 99 THR A N 1
ATOM 754 C CA . THR A 1 99 ? -15.884 -10.889 9.686 1.00 85.56 99 THR A CA 1
ATOM 755 C C . THR A 1 99 ? -14.593 -10.346 10.279 1.00 85.56 99 THR A C 1
ATOM 757 O O . THR A 1 99 ? -13.543 -10.980 10.179 1.00 85.56 99 THR A O 1
ATOM 760 N N . ILE A 1 100 ? -14.661 -9.157 10.874 1.00 87.62 100 ILE A N 1
ATOM 761 C CA . ILE A 1 100 ? -13.537 -8.577 11.609 1.00 87.62 100 ILE A CA 1
ATOM 762 C C . ILE A 1 100 ? -13.636 -9.068 13.047 1.00 87.62 100 ILE A C 1
ATOM 764 O O . ILE A 1 100 ? -14.571 -8.719 13.767 1.00 87.62 100 ILE A O 1
ATOM 768 N N . GLU A 1 101 ? -12.677 -9.891 13.456 1.00 86.50 101 GLU A N 1
ATOM 769 C CA . GLU A 1 101 ? -12.564 -10.322 14.844 1.00 86.50 101 GLU A CA 1
ATOM 770 C C . GLU A 1 101 ? -12.068 -9.153 15.703 1.00 86.50 101 GLU A C 1
ATOM 772 O O . GLU A 1 101 ? -10.985 -8.607 15.482 1.00 86.50 101 GLU A O 1
ATOM 777 N N . MET A 1 102 ? -12.879 -8.758 16.686 1.00 87.31 102 MET A N 1
ATOM 778 C CA . MET A 1 102 ? -12.531 -7.727 17.664 1.00 87.31 102 MET A CA 1
ATOM 779 C C . MET A 1 102 ? -11.525 -8.295 18.663 1.00 87.31 102 MET A C 1
ATOM 781 O O . MET A 1 102 ? -11.894 -8.834 19.705 1.00 87.31 102 MET A O 1
ATOM 785 N N . THR A 1 103 ? -10.238 -8.205 18.331 1.00 89.31 103 THR A N 1
ATOM 786 C CA . THR A 1 103 ? -9.172 -8.608 19.251 1.00 89.31 103 THR A CA 1
ATOM 787 C C . THR A 1 103 ? -8.918 -7.513 20.294 1.00 89.31 103 THR A C 1
ATOM 789 O O . THR A 1 103 ? -9.025 -6.327 19.970 1.00 89.31 103 THR A O 1
ATOM 792 N N . PRO A 1 104 ? -8.516 -7.862 21.533 1.00 88.19 104 PRO A N 1
ATOM 793 C CA . PRO A 1 104 ? -8.169 -6.868 22.554 1.00 88.19 104 PRO A CA 1
ATOM 794 C C . PRO A 1 104 ? -7.074 -5.892 22.097 1.00 88.19 104 PRO A C 1
ATOM 796 O O . PRO A 1 104 ? -7.100 -4.714 22.438 1.00 88.19 104 PRO A O 1
ATOM 799 N N . GLU A 1 105 ? -6.139 -6.374 21.272 1.00 88.50 105 GLU A N 1
ATOM 800 C CA . GLU A 1 105 ? -5.109 -5.553 20.628 1.00 88.50 105 GLU A CA 1
ATOM 801 C C . GLU A 1 105 ? -5.721 -4.499 19.695 1.00 88.50 105 GLU A C 1
ATOM 803 O O . GLU A 1 105 ? -5.388 -3.321 19.802 1.00 88.50 105 GLU A O 1
ATOM 808 N N . MET A 1 106 ? -6.635 -4.899 18.802 1.00 90.88 106 MET A N 1
ATOM 809 C CA . MET A 1 106 ? -7.280 -3.980 17.860 1.00 90.88 106 MET A CA 1
ATOM 810 C C . MET A 1 106 ? -8.066 -2.890 18.596 1.00 90.88 106 MET A C 1
ATOM 812 O O . MET A 1 106 ? -7.986 -1.723 18.216 1.00 90.88 106 MET A O 1
ATOM 816 N N . VAL A 1 107 ? -8.772 -3.255 19.670 1.00 91.69 107 VAL A N 1
ATOM 817 C CA . VAL A 1 107 ? -9.494 -2.293 20.518 1.00 91.69 107 VAL A CA 1
ATOM 818 C C . VAL A 1 107 ? -8.526 -1.284 21.138 1.00 91.69 107 VAL A C 1
ATOM 820 O O . VAL A 1 107 ? -8.735 -0.080 20.998 1.00 91.69 107 VAL A O 1
ATOM 823 N N . GLY A 1 108 ? -7.420 -1.752 21.726 1.00 89.94 108 GLY A N 1
ATOM 824 C CA . GLY A 1 108 ? -6.415 -0.874 22.330 1.00 89.94 108 GLY A CA 1
ATOM 825 C C . GLY A 1 108 ? -5.764 0.095 21.335 1.00 89.94 108 GLY A C 1
ATOM 826 O O . GLY A 1 108 ? -5.548 1.264 21.663 1.00 89.94 108 GLY A O 1
ATOM 827 N N . VAL A 1 109 ? -5.497 -0.357 20.103 1.00 89.31 109 VAL A N 1
ATOM 828 C CA . VAL A 1 109 ? -4.991 0.506 19.020 1.00 89.31 109 VAL A CA 1
ATOM 829 C C . VAL A 1 109 ? -6.024 1.572 18.651 1.00 89.31 109 VAL A C 1
ATOM 831 O O . VAL A 1 109 ? -5.686 2.754 18.592 1.00 89.31 109 VAL A O 1
ATOM 834 N N . ILE A 1 110 ? -7.285 1.176 18.447 1.00 91.06 110 ILE A N 1
ATOM 835 C CA . ILE A 1 110 ? -8.366 2.096 18.066 1.00 91.06 110 ILE A CA 1
ATOM 836 C C . ILE A 1 110 ? -8.555 3.187 19.120 1.00 91.06 110 ILE A C 1
ATOM 838 O O . ILE A 1 110 ? -8.577 4.368 18.772 1.00 91.06 110 ILE A O 1
ATOM 842 N N . GLU A 1 111 ? -8.665 2.813 20.394 1.00 90.62 111 GLU A N 1
ATOM 843 C CA . GLU A 1 111 ? -8.907 3.761 21.485 1.00 90.62 111 GLU A CA 1
ATOM 844 C C . GLU A 1 111 ? -7.743 4.745 21.647 1.00 90.62 111 GLU A C 1
ATOM 846 O O . GLU A 1 111 ? -7.955 5.954 21.793 1.00 90.62 111 GLU A O 1
ATOM 851 N N . ARG A 1 112 ? -6.501 4.255 21.527 1.00 87.81 112 ARG A N 1
ATOM 852 C CA . ARG A 1 112 ? -5.304 5.101 21.584 1.00 87.81 112 ARG A CA 1
ATOM 853 C C . ARG A 1 112 ? -5.238 6.081 20.421 1.00 87.81 112 ARG A C 1
ATOM 855 O O . ARG A 1 112 ? -5.007 7.270 20.651 1.00 87.81 112 ARG A O 1
ATOM 862 N N . THR A 1 113 ? -5.426 5.610 19.189 1.00 85.88 113 THR A N 1
ATOM 863 C CA . THR A 1 113 ? -5.337 6.478 18.008 1.00 85.88 113 THR A CA 1
ATOM 864 C C . THR A 1 113 ? -6.500 7.469 17.960 1.00 85.88 113 THR A C 1
ATOM 866 O O . THR A 1 113 ? -6.301 8.629 17.600 1.00 85.88 113 THR A O 1
ATOM 869 N N . ALA A 1 114 ? -7.695 7.065 18.403 1.00 85.69 114 ALA A N 1
ATOM 870 C CA . ALA A 1 114 ? -8.837 7.964 18.557 1.00 85.69 114 ALA A CA 1
ATOM 871 C C . ALA A 1 114 ? -8.697 8.939 19.744 1.00 85.69 114 ALA A C 1
ATOM 873 O O . ALA A 1 114 ? -9.458 9.901 19.821 1.00 85.69 114 ALA A O 1
ATOM 874 N N . ARG A 1 115 ? -7.713 8.734 20.635 1.00 87.69 115 ARG A N 1
ATOM 875 C CA . ARG A 1 115 ? -7.482 9.517 21.864 1.00 87.69 115 ARG A CA 1
ATOM 876 C C . ARG A 1 115 ? -8.707 9.562 22.780 1.00 87.69 115 ARG A C 1
ATOM 878 O O . ARG A 1 115 ? -9.034 10.607 23.341 1.00 87.69 115 ARG A O 1
ATOM 885 N N . VAL A 1 116 ? -9.368 8.420 22.927 1.00 89.62 116 VAL A N 1
ATOM 886 C CA . VAL A 1 116 ? -10.555 8.256 23.774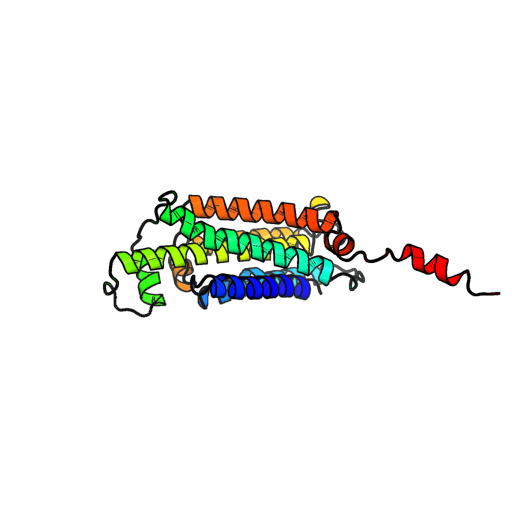 1.00 89.62 116 VAL A CA 1
ATOM 887 C C . VAL A 1 116 ? -10.237 7.394 24.993 1.00 89.62 116 VAL A C 1
ATOM 889 O O . VAL A 1 116 ? -9.252 6.655 25.010 1.00 89.62 116 VAL A O 1
ATOM 892 N N . ALA A 1 117 ? -11.053 7.510 26.041 1.00 87.62 117 ALA A N 1
ATOM 893 C CA . ALA A 1 117 ? -10.883 6.693 27.237 1.00 87.62 117 ALA A CA 1
ATOM 894 C C . ALA A 1 117 ? -11.204 5.215 26.933 1.00 87.62 117 ALA A C 1
ATOM 896 O O . ALA A 1 117 ? -12.148 4.957 26.176 1.00 87.62 117 ALA A O 1
ATOM 897 N N . PRO A 1 118 ? -10.482 4.248 27.528 1.00 87.44 118 PRO A N 1
ATOM 898 C CA . PRO A 1 118 ? -10.788 2.837 27.336 1.00 87.44 118 PRO A CA 1
ATOM 899 C C . PRO A 1 118 ? -12.235 2.500 27.709 1.00 87.44 118 PRO A C 1
ATOM 901 O O . PRO A 1 118 ? -12.716 2.909 28.767 1.00 87.44 118 PRO A O 1
ATOM 904 N N . GLY A 1 119 ? -12.934 1.782 26.831 1.00 85.75 119 GLY A N 1
ATOM 905 C CA . GLY A 1 119 ? -14.336 1.395 26.997 1.00 85.75 119 GLY A CA 1
ATOM 906 C C . GLY A 1 119 ? -15.356 2.518 26.778 1.00 85.75 119 GLY A C 1
ATOM 907 O O . GLY A 1 119 ? -16.534 2.317 27.060 1.00 85.75 119 GLY A O 1
ATOM 908 N N . SER A 1 120 ? -14.937 3.697 26.299 1.00 89.31 120 SER A N 1
ATOM 909 C CA . SER A 1 120 ? -15.861 4.820 26.052 1.00 89.31 120 SER A CA 1
ATOM 910 C C . SER A 1 120 ? -16.618 4.734 24.726 1.00 89.31 120 SER A C 1
ATOM 912 O O . SER A 1 120 ? -17.655 5.377 24.584 1.00 89.31 120 SER A O 1
ATOM 914 N N . LEU A 1 121 ? -16.121 3.952 23.763 1.00 88.38 121 LEU A N 1
ATOM 915 C CA . LEU A 1 121 ? -16.773 3.763 22.469 1.00 88.38 121 LEU A CA 1
ATOM 916 C C . LEU A 1 121 ? -17.920 2.761 22.594 1.00 88.38 121 LEU A C 1
ATOM 918 O O . LEU A 1 121 ? -17.757 1.684 23.174 1.00 88.38 121 LEU A O 1
ATOM 922 N N . SER A 1 122 ? -19.064 3.082 21.993 1.00 91.00 122 SER A N 1
ATOM 923 C CA . SER A 1 122 ? -20.128 2.092 21.825 1.00 91.00 122 SER A CA 1
ATOM 924 C C . SER A 1 122 ? -19.663 0.946 20.912 1.00 91.00 122 SER A C 1
ATOM 926 O O . SER A 1 122 ? -18.771 1.112 20.076 1.00 91.00 122 SER A O 1
ATOM 928 N N . GLY A 1 123 ? -20.278 -0.237 21.040 1.00 87.69 123 GLY A N 1
ATOM 929 C CA . GLY A 1 123 ? -19.907 -1.402 20.224 1.00 87.69 123 GLY A CA 1
ATOM 930 C C . GLY A 1 123 ? -20.041 -1.158 18.714 1.00 87.69 123 GLY A C 1
ATOM 931 O O . GLY A 1 123 ? -19.236 -1.661 17.933 1.00 87.69 123 GLY A O 1
ATOM 932 N N . GLU A 1 124 ? -21.010 -0.336 18.307 1.00 89.12 124 GLU A N 1
ATOM 933 C CA . GLU A 1 124 ? -21.211 0.055 16.910 1.00 89.12 124 GLU A CA 1
ATOM 934 C C . GLU A 1 124 ? -20.110 1.006 16.413 1.00 89.12 124 GLU A C 1
ATOM 936 O O . GLU A 1 124 ? -19.522 0.780 15.354 1.00 89.12 124 GLU A O 1
ATOM 941 N N . GLU A 1 125 ? -19.778 2.043 17.188 1.00 90.38 125 GLU A N 1
ATOM 942 C CA . GLU A 1 125 ? -18.697 2.980 16.849 1.00 90.38 125 GLU A CA 1
ATOM 943 C C . GLU A 1 125 ? -17.343 2.275 16.772 1.00 90.38 125 GLU A C 1
ATOM 945 O O . GLU A 1 125 ? -16.549 2.539 15.860 1.00 90.38 125 GLU A O 1
ATOM 950 N N . LEU A 1 126 ? -17.092 1.352 17.703 1.00 91.38 126 LEU A N 1
ATOM 951 C CA . LEU A 1 126 ? -15.886 0.537 17.730 1.00 91.38 126 LEU A CA 1
ATOM 952 C C . LEU A 1 126 ? -15.780 -0.323 16.468 1.00 91.38 126 LEU A C 1
ATOM 954 O O . LEU A 1 126 ? -14.742 -0.307 15.803 1.00 91.38 126 LEU A O 1
ATOM 958 N N . TYR A 1 127 ? -16.862 -1.010 16.093 1.00 90.19 127 TYR A N 1
ATOM 959 C CA . TYR A 1 127 ? -16.898 -1.837 14.889 1.00 90.19 127 TYR A CA 1
ATOM 960 C C . TYR A 1 127 ? -16.681 -1.008 13.616 1.00 90.19 127 TYR A C 1
ATOM 962 O O . TYR A 1 127 ? -15.797 -1.320 12.817 1.00 90.19 127 TYR A O 1
ATOM 970 N N . ASN A 1 128 ? -17.415 0.096 13.451 1.00 89.81 128 ASN A N 1
ATOM 971 C CA . ASN A 1 128 ? -17.269 0.989 12.296 1.00 89.81 128 ASN A CA 1
ATOM 972 C C . ASN A 1 128 ? -15.840 1.541 12.180 1.00 89.81 128 ASN A C 1
ATOM 974 O O . ASN A 1 128 ? -15.278 1.653 11.084 1.00 89.81 128 ASN A O 1
ATOM 978 N N . THR A 1 129 ? -15.220 1.839 13.322 1.00 91.25 129 THR A N 1
ATOM 979 C CA . THR A 1 129 ? -13.827 2.277 13.370 1.00 91.25 129 THR A CA 1
ATOM 980 C C . THR A 1 129 ? -12.876 1.144 12.989 1.00 91.25 129 THR A C 1
ATOM 982 O O . THR A 1 129 ? -11.988 1.352 12.164 1.00 91.25 129 THR A O 1
ATOM 985 N N . ALA A 1 130 ? -13.091 -0.073 13.482 1.00 92.06 130 ALA A N 1
ATOM 986 C CA . ALA A 1 130 ? -12.284 -1.234 13.122 1.00 92.06 130 ALA A CA 1
ATOM 987 C C . ALA A 1 130 ? -12.312 -1.552 11.620 1.00 92.06 130 ALA A C 1
ATOM 989 O O . ALA A 1 130 ? -11.264 -1.852 11.038 1.00 92.06 130 ALA A O 1
ATOM 990 N N . VAL A 1 131 ? -13.475 -1.419 10.968 1.00 92.56 131 VAL A N 1
ATOM 991 C CA . VAL A 1 131 ? -13.600 -1.551 9.504 1.00 92.56 131 VAL A CA 1
ATOM 992 C C . VAL A 1 131 ? -12.689 -0.551 8.800 1.00 92.56 131 VAL A C 1
ATOM 994 O O . VAL A 1 131 ? -11.900 -0.932 7.931 1.00 92.56 131 VAL A O 1
ATOM 997 N N . ARG A 1 132 ? -12.735 0.722 9.214 1.00 92.50 132 ARG A N 1
ATOM 998 C CA . ARG A 1 132 ? -11.906 1.780 8.626 1.00 92.50 132 ARG A CA 1
ATOM 999 C C . ARG A 1 132 ? -10.414 1.500 8.801 1.00 92.50 132 ARG A C 1
ATOM 1001 O O . ARG A 1 132 ? -9.672 1.584 7.827 1.00 92.50 132 ARG A O 1
ATOM 1008 N N . TYR A 1 133 ? -9.966 1.145 10.004 1.00 92.81 133 TYR A N 1
ATOM 1009 C CA . TYR A 1 133 ? -8.545 0.870 10.261 1.00 92.81 133 TYR A CA 1
ATOM 1010 C C . TYR A 1 133 ? -8.061 -0.388 9.526 1.00 92.81 133 TYR A C 1
ATOM 1012 O O . TYR A 1 133 ? -6.922 -0.428 9.057 1.00 92.81 133 TYR A O 1
ATOM 1020 N N . SER A 1 134 ? -8.931 -1.387 9.352 1.00 93.50 134 SER A N 1
ATOM 1021 C CA . SER A 1 134 ? -8.630 -2.578 8.547 1.00 93.50 134 SER A CA 1
ATOM 1022 C C . SER A 1 134 ? -8.472 -2.220 7.068 1.00 93.50 134 SER A C 1
ATOM 1024 O O . SER A 1 134 ? -7.507 -2.639 6.429 1.00 93.50 134 SER A O 1
ATOM 1026 N N . ALA A 1 135 ? -9.358 -1.374 6.529 1.00 95.00 135 ALA A N 1
ATOM 1027 C CA . ALA A 1 135 ? -9.240 -0.857 5.165 1.00 95.00 135 ALA A CA 1
ATOM 1028 C C . ALA A 1 135 ? -7.938 -0.057 4.964 1.00 95.00 135 ALA A C 1
ATOM 1030 O O . ALA A 1 135 ? -7.227 -0.267 3.980 1.00 95.00 135 ALA A O 1
ATOM 1031 N N . GLN A 1 136 ? -7.583 0.807 5.921 1.00 95.38 136 GLN A N 1
ATOM 1032 C CA . GLN A 1 136 ? -6.324 1.560 5.907 1.00 95.38 136 GLN A CA 1
ATOM 1033 C C . GLN A 1 136 ? -5.101 0.634 5.969 1.00 95.38 136 GLN A C 1
ATOM 1035 O O . GLN A 1 136 ? -4.177 0.778 5.174 1.00 95.38 136 GLN A O 1
ATOM 1040 N N . THR A 1 137 ? -5.105 -0.367 6.854 1.00 95.19 137 THR A N 1
ATO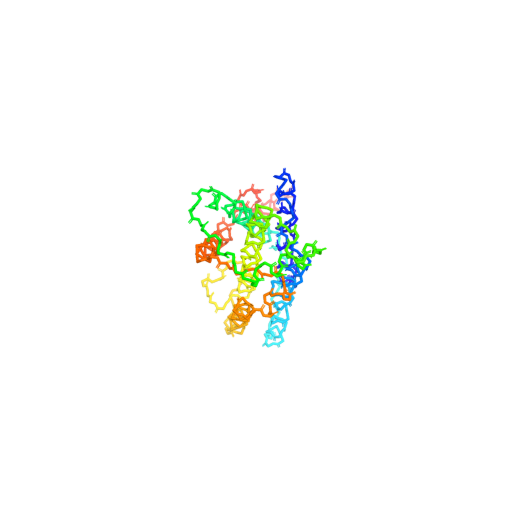M 1041 C CA . THR A 1 137 ? -3.991 -1.321 6.987 1.00 95.19 137 THR A CA 1
ATOM 1042 C C . THR A 1 137 ? -3.794 -2.131 5.704 1.00 95.19 137 THR A C 1
ATOM 1044 O O . THR A 1 137 ? -2.660 -2.310 5.245 1.00 95.19 137 THR A O 1
ATOM 1047 N N . ALA A 1 138 ? -4.884 -2.568 5.067 1.00 96.12 138 ALA A N 1
ATOM 1048 C CA . ALA A 1 138 ? -4.821 -3.253 3.779 1.00 96.12 138 ALA A CA 1
ATOM 1049 C C . ALA A 1 138 ? -4.261 -2.356 2.671 1.00 96.12 138 ALA A C 1
ATOM 1051 O O . ALA A 1 138 ? -3.415 -2.780 1.881 1.00 96.12 138 ALA A O 1
ATOM 1052 N N . LEU A 1 139 ? -4.683 -1.093 2.654 1.00 96.44 139 LEU A N 1
ATOM 1053 C CA . LEU A 1 139 ? -4.203 -0.104 1.705 1.00 96.44 139 LEU A CA 1
ATOM 1054 C C . LEU A 1 139 ? -2.704 0.188 1.886 1.00 96.44 139 LEU A C 1
ATOM 1056 O O . LEU A 1 139 ? -1.960 0.175 0.907 1.00 96.44 139 LEU A O 1
ATOM 1060 N N . VAL A 1 140 ? -2.239 0.380 3.125 1.00 96.00 140 VAL A N 1
ATOM 1061 C CA . VAL A 1 140 ? -0.810 0.554 3.453 1.00 96.00 140 VAL A CA 1
ATOM 1062 C C . VAL A 1 140 ? -0.007 -0.647 2.986 1.00 96.00 140 VAL A C 1
ATOM 1064 O O . VAL A 1 140 ? 1.015 -0.474 2.326 1.00 96.00 140 VAL A O 1
ATOM 1067 N N . THR A 1 141 ? -0.482 -1.856 3.289 1.00 96.50 141 THR A N 1
ATOM 1068 C CA . THR A 1 141 ? 0.164 -3.103 2.863 1.00 96.50 141 THR A CA 1
ATOM 1069 C C . THR A 1 141 ? 0.333 -3.121 1.348 1.00 96.50 141 THR A C 1
ATOM 1071 O O . THR A 1 141 ? 1.437 -3.326 0.845 1.00 96.50 141 THR A O 1
ATOM 1074 N N . PHE A 1 142 ? -0.738 -2.832 0.605 1.00 97.12 142 PHE A N 1
ATOM 1075 C CA . PHE A 1 142 ? -0.697 -2.779 -0.852 1.00 97.12 142 PHE A CA 1
ATOM 1076 C C . PHE A 1 142 ? 0.302 -1.734 -1.375 1.00 97.12 142 PHE A C 1
ATOM 1078 O O . PHE A 1 142 ? 1.105 -2.052 -2.257 1.00 97.12 142 PHE A O 1
ATOM 1085 N N . PHE A 1 143 ? 0.310 -0.519 -0.817 1.00 95.62 143 PHE A N 1
ATOM 1086 C CA . PHE A 1 143 ? 1.238 0.552 -1.210 1.00 95.62 143 PHE A CA 1
ATOM 1087 C C . PHE A 1 143 ? 2.698 0.227 -0.873 1.00 95.62 143 PHE A C 1
ATOM 1089 O O . PHE A 1 143 ? 3.597 0.554 -1.649 1.00 95.62 143 PHE A O 1
ATOM 1096 N N . VAL A 1 144 ? 2.949 -0.436 0.257 1.00 95.69 144 VAL A N 1
ATOM 1097 C CA . VAL A 1 144 ? 4.293 -0.881 0.642 1.00 95.69 144 VAL A CA 1
ATOM 1098 C C . VAL A 1 144 ? 4.795 -1.949 -0.322 1.00 95.69 144 VAL A C 1
ATOM 1100 O O . VAL A 1 144 ? 5.875 -1.792 -0.891 1.00 95.69 144 VAL A O 1
ATOM 1103 N N . LEU A 1 145 ? 4.003 -2.996 -0.568 1.00 96.06 145 LEU A N 1
ATOM 1104 C CA . LEU A 1 145 ? 4.396 -4.085 -1.463 1.00 96.06 145 LEU A CA 1
ATOM 1105 C C . LEU A 1 145 ? 4.640 -3.585 -2.888 1.00 96.06 145 LEU A C 1
ATOM 1107 O O . LEU A 1 145 ? 5.672 -3.885 -3.485 1.00 96.06 145 LEU A O 1
ATOM 1111 N N . THR A 1 146 ? 3.721 -2.788 -3.431 1.00 94.50 146 THR A N 1
ATOM 1112 C CA . THR A 1 146 ? 3.871 -2.247 -4.788 1.00 94.50 146 THR A CA 1
ATOM 1113 C C . THR A 1 146 ? 5.007 -1.229 -4.884 1.00 94.50 146 THR A C 1
ATOM 1115 O O . THR A 1 146 ? 5.755 -1.249 -5.859 1.00 94.50 146 THR A O 1
ATOM 1118 N N . GLY A 1 147 ? 5.217 -0.398 -3.857 1.00 91.44 147 GLY A N 1
ATOM 1119 C CA . GLY A 1 147 ? 6.355 0.517 -3.770 1.00 91.44 147 GLY A CA 1
ATOM 1120 C C . GLY A 1 147 ? 7.710 -0.195 -3.755 1.00 91.44 147 GLY A C 1
ATOM 1121 O O . GLY A 1 147 ? 8.626 0.205 -4.475 1.00 91.44 147 GLY A O 1
ATOM 1122 N N . ILE A 1 148 ? 7.825 -1.297 -3.007 1.00 93.00 148 ILE A N 1
ATOM 1123 C CA . ILE A 1 148 ? 9.025 -2.144 -3.022 1.00 93.00 148 ILE A CA 1
ATOM 1124 C C . ILE A 1 148 ? 9.191 -2.811 -4.396 1.00 93.00 148 ILE A C 1
ATOM 1126 O O . ILE A 1 148 ? 10.287 -2.819 -4.950 1.00 93.00 148 ILE A O 1
ATOM 1130 N N . LEU A 1 149 ? 8.116 -3.318 -5.007 1.00 90.56 149 LEU A N 1
ATOM 1131 C CA . LEU A 1 149 ? 8.183 -3.931 -6.340 1.00 90.56 149 LEU A CA 1
ATOM 1132 C C . LEU A 1 149 ? 8.569 -2.931 -7.442 1.00 90.56 149 LEU A C 1
ATOM 1134 O O . LEU A 1 149 ? 9.273 -3.305 -8.380 1.00 90.56 149 LEU A O 1
ATOM 1138 N N . LEU A 1 150 ? 8.186 -1.654 -7.327 1.00 86.88 150 LEU A N 1
ATOM 1139 C CA . LEU A 1 150 ? 8.643 -0.600 -8.242 1.00 86.88 150 LEU A CA 1
ATOM 1140 C C . LEU A 1 150 ? 10.170 -0.468 -8.260 1.00 86.88 150 LEU A C 1
ATOM 1142 O O . LEU A 1 150 ? 10.732 -0.161 -9.309 1.00 86.88 150 LEU A O 1
ATOM 1146 N N . MET A 1 151 ? 10.847 -0.727 -7.138 1.00 85.50 151 MET A N 1
ATOM 1147 C CA . MET A 1 151 ? 12.312 -0.777 -7.078 1.00 85.50 151 MET A CA 1
ATOM 1148 C C . MET A 1 151 ? 12.876 -1.871 -7.986 1.00 85.50 151 MET A C 1
ATOM 1150 O O . MET A 1 151 ? 13.807 -1.616 -8.745 1.00 85.50 151 MET A O 1
ATOM 1154 N N . VAL A 1 152 ? 12.279 -3.066 -7.941 1.00 84.31 152 VAL A N 1
ATOM 1155 C CA . VAL A 1 152 ? 12.679 -4.208 -8.776 1.00 84.31 152 VAL A CA 1
ATOM 1156 C C . VAL A 1 152 ? 12.467 -3.888 -10.253 1.00 84.31 152 VAL A C 1
ATOM 1158 O O . VAL A 1 152 ? 13.287 -4.247 -11.085 1.00 84.31 152 VAL A O 1
ATOM 1161 N N . PHE A 1 153 ? 11.397 -3.171 -10.598 1.00 78.81 153 PHE A N 1
ATOM 1162 C CA . PHE A 1 153 ? 11.181 -2.714 -11.972 1.00 78.81 153 PHE A CA 1
ATOM 1163 C C . PHE A 1 153 ? 12.107 -1.576 -12.399 1.00 78.81 153 PHE A C 1
ATOM 1165 O O . PHE A 1 153 ? 12.388 -1.436 -13.589 1.00 78.81 153 PHE A O 1
ATOM 1172 N N . ALA A 1 154 ? 12.563 -0.751 -11.459 1.00 76.50 154 ALA A N 1
ATOM 1173 C CA . ALA A 1 154 ? 13.520 0.304 -11.752 1.00 76.50 154 ALA A CA 1
ATOM 1174 C C . ALA A 1 154 ? 14.903 -0.272 -12.099 1.00 76.50 154 ALA A C 1
ATOM 1176 O O . ALA A 1 154 ? 15.569 0.280 -12.980 1.00 76.50 154 ALA A O 1
ATOM 1177 N N . ASP A 1 155 ? 15.296 -1.377 -11.457 1.00 76.12 155 ASP A N 1
ATOM 1178 C CA . ASP A 1 155 ? 16.577 -2.068 -11.655 1.00 76.12 155 ASP A CA 1
ATOM 1179 C C . ASP A 1 155 ? 16.370 -3.595 -11.831 1.00 76.12 155 ASP A C 1
ATOM 1181 O O . ASP A 1 155 ? 16.516 -4.366 -10.874 1.00 76.12 155 ASP A O 1
ATOM 1185 N N . PRO A 1 156 ? 15.918 -4.034 -13.027 1.00 74.88 156 PRO A N 1
ATOM 1186 C CA . PRO A 1 156 ? 15.358 -5.363 -13.253 1.00 74.88 156 PRO A CA 1
ATOM 1187 C C . PRO A 1 156 ? 16.414 -6.480 -13.181 1.00 74.88 156 PRO A C 1
ATOM 1189 O O . PRO A 1 156 ? 17.279 -6.554 -14.055 1.00 74.88 156 PRO A O 1
ATOM 1192 N N . PRO A 1 157 ? 16.290 -7.443 -12.239 1.00 73.31 157 PRO A N 1
ATOM 1193 C CA . PRO A 1 157 ? 17.281 -8.507 -12.035 1.00 73.31 157 PRO A CA 1
ATOM 1194 C C . PRO A 1 157 ? 17.245 -9.582 -13.129 1.00 73.31 157 PRO A C 1
ATOM 1196 O O . PRO A 1 157 ? 18.215 -10.310 -13.333 1.00 73.31 157 PRO A O 1
ATOM 1199 N N . VAL A 1 158 ? 16.117 -9.706 -13.836 1.00 75.81 158 VAL A N 1
ATOM 1200 C CA . VAL A 1 158 ? 15.931 -10.631 -14.959 1.00 75.81 158 VAL A CA 1
ATOM 1201 C C . VAL A 1 158 ? 15.247 -9.917 -16.118 1.00 75.81 158 VAL A C 1
ATOM 1203 O O . VAL A 1 158 ? 14.430 -9.018 -15.914 1.00 75.81 158 VAL A O 1
ATOM 1206 N N . ARG A 1 159 ? 15.502 -10.380 -17.350 1.00 71.06 159 ARG A N 1
ATOM 1207 C CA . ARG A 1 159 ? 14.905 -9.835 -18.589 1.00 71.06 159 ARG A CA 1
ATOM 1208 C C . ARG A 1 159 ? 13.381 -9.791 -18.568 1.00 71.06 159 ARG A C 1
ATOM 1210 O O . ARG A 1 159 ? 12.780 -9.008 -19.295 1.00 71.06 159 ARG A O 1
ATOM 1217 N N . TRP A 1 160 ? 12.746 -10.624 -17.743 1.00 72.50 160 TRP A N 1
ATOM 1218 C CA . TRP A 1 160 ? 11.310 -10.549 -17.549 1.00 72.50 160 TRP A CA 1
ATOM 1219 C C . TRP A 1 160 ? 10.915 -9.167 -17.013 1.00 72.50 160 TRP A C 1
ATOM 1221 O O . TRP A 1 160 ? 10.049 -8.552 -17.616 1.00 72.50 160 TRP A O 1
ATOM 1231 N N . PHE A 1 161 ? 11.573 -8.615 -15.992 1.00 67.25 161 PHE A N 1
ATOM 1232 C CA . PHE A 1 161 ? 11.250 -7.289 -15.435 1.00 67.25 161 PHE A CA 1
ATOM 1233 C C . PHE A 1 161 ? 11.707 -6.106 -16.309 1.00 67.25 161 PHE A C 1
ATOM 1235 O O . PHE A 1 161 ? 11.321 -4.970 -16.041 1.00 67.25 161 PHE A O 1
ATOM 1242 N N . ALA A 1 162 ? 12.473 -6.354 -17.377 1.00 63.22 162 ALA A N 1
ATOM 1243 C CA . ALA A 1 162 ? 12.881 -5.326 -18.328 1.00 63.22 162 ALA A CA 1
ATOM 1244 C C . ALA A 1 162 ? 11.677 -4.876 -19.177 1.00 63.22 162 ALA A C 1
ATOM 1246 O O . ALA A 1 162 ? 11.250 -5.549 -20.122 1.00 63.22 162 ALA A O 1
ATOM 1247 N N . GLY A 1 163 ? 11.092 -3.751 -18.776 1.00 55.88 163 GLY A N 1
ATOM 1248 C CA . GLY A 1 163 ? 9.989 -3.078 -19.464 1.00 55.88 163 GLY A CA 1
ATOM 1249 C C . GLY A 1 163 ? 10.019 -1.565 -19.254 1.00 55.88 163 GLY A C 1
ATOM 1250 O O . GLY A 1 163 ? 9.796 -0.824 -20.198 1.00 55.88 163 GLY A O 1
ATOM 1251 N N . GLY A 1 164 ? 10.370 -1.105 -18.046 1.00 58.41 164 GLY A N 1
ATOM 1252 C CA . GLY A 1 164 ? 10.549 0.322 -17.736 1.00 58.41 164 GLY A CA 1
ATOM 1253 C C . GLY A 1 164 ? 12.002 0.828 -17.777 1.00 58.41 164 GLY A C 1
ATOM 1254 O O . GLY A 1 164 ? 12.228 2.041 -17.785 1.00 58.41 164 GLY A O 1
ATOM 1255 N N . SER A 1 165 ? 12.990 -0.071 -17.791 1.00 60.06 165 SER A N 1
ATOM 1256 C CA . SER A 1 165 ? 14.426 0.242 -17.840 1.00 60.06 165 SER A CA 1
ATOM 1257 C C . SER A 1 165 ? 15.222 -0.882 -18.535 1.00 60.06 165 SER A C 1
ATOM 1259 O O . SER A 1 165 ? 14.744 -2.022 -18.603 1.00 60.06 165 SER A O 1
ATOM 1261 N N . PRO A 1 166 ? 16.407 -0.580 -19.112 1.00 60.59 166 PRO A N 1
ATOM 1262 C CA . PRO A 1 166 ? 17.232 -1.584 -19.778 1.00 60.59 166 PRO A CA 1
ATOM 1263 C C . PRO A 1 166 ? 17.787 -2.606 -18.781 1.00 60.59 166 PRO A C 1
ATOM 1265 O O . PRO A 1 166 ? 18.217 -2.257 -17.686 1.00 60.59 166 PRO A O 1
ATOM 1268 N N . PHE A 1 167 ? 17.813 -3.873 -19.194 1.00 60.03 167 PHE A N 1
ATOM 1269 C CA . PHE A 1 167 ? 18.373 -4.976 -18.414 1.00 60.03 167 PHE A CA 1
ATOM 1270 C C . PHE A 1 167 ? 19.897 -4.859 -18.271 1.00 60.03 167 PHE A C 1
ATOM 1272 O O . PHE A 1 167 ? 20.597 -4.701 -19.274 1.00 60.03 167 PHE A O 1
ATOM 1279 N N . GLN A 1 168 ? 20.414 -5.030 -17.052 1.00 62.59 168 GLN A N 1
ATOM 1280 C CA . GLN A 1 168 ? 21.847 -5.161 -16.780 1.00 62.59 168 GLN A CA 1
ATOM 1281 C C . GLN A 1 168 ? 22.115 -6.499 -16.075 1.00 62.59 168 GLN A C 1
ATOM 1283 O O . GLN A 1 168 ? 21.428 -6.874 -15.127 1.00 62.59 168 GLN A O 1
ATOM 1288 N N . HIS A 1 169 ? 23.108 -7.255 -16.549 1.00 54.66 169 HIS A N 1
ATOM 1289 C CA . HIS A 1 169 ? 23.467 -8.537 -15.936 1.00 54.66 169 HIS A CA 1
ATOM 1290 C C . HIS A 1 169 ? 24.121 -8.307 -14.560 1.00 54.66 169 HIS A C 1
ATOM 1292 O O . HIS A 1 169 ? 25.003 -7.463 -14.438 1.00 54.66 169 HIS A O 1
ATOM 1298 N N . GLY A 1 170 ? 23.728 -9.089 -13.545 1.00 59.97 170 GLY A N 1
ATOM 1299 C CA . GLY A 1 170 ? 24.415 -9.148 -12.243 1.00 59.97 170 GLY A CA 1
ATOM 1300 C C . GLY A 1 170 ? 23.781 -8.364 -11.083 1.00 59.97 170 GLY A C 1
ATOM 1301 O O . GLY A 1 170 ? 24.334 -8.370 -9.988 1.00 59.97 170 GLY A O 1
ATOM 1302 N N . GLN A 1 171 ? 22.613 -7.744 -11.264 1.00 69.62 171 GLN A N 1
ATOM 1303 C CA . GLN A 1 171 ? 21.967 -6.885 -10.255 1.00 69.62 171 GLN A CA 1
ATOM 1304 C C . GLN A 1 171 ? 21.040 -7.635 -9.271 1.00 69.62 171 GLN A C 1
ATOM 1306 O O . GLN A 1 171 ? 19.939 -7.192 -8.960 1.00 69.62 171 GLN A O 1
ATOM 1311 N N . TRP A 1 172 ? 21.451 -8.791 -8.746 1.00 75.56 172 TRP A N 1
ATOM 1312 C CA . TRP A 1 172 ? 20.606 -9.580 -7.828 1.00 75.56 172 TRP A CA 1
ATOM 1313 C C . TRP A 1 172 ? 20.370 -8.900 -6.466 1.00 75.56 172 TRP A C 1
ATOM 1315 O O . TRP A 1 172 ? 19.429 -9.253 -5.757 1.00 75.56 172 TRP A O 1
ATOM 1325 N N . LEU A 1 173 ? 21.185 -7.900 -6.111 1.00 80.50 173 LEU A N 1
ATOM 1326 C CA . LEU A 1 173 ? 21.077 -7.158 -4.855 1.00 80.50 173 LEU A CA 1
ATOM 1327 C C . LEU A 1 173 ? 19.790 -6.316 -4.772 1.00 80.50 173 LEU A C 1
ATOM 1329 O O . LEU A 1 173 ? 19.234 -6.184 -3.684 1.00 80.50 173 LEU A O 1
ATOM 1333 N N . SER A 1 174 ? 19.264 -5.806 -5.893 1.00 81.62 174 SER A N 1
ATOM 1334 C CA . SER A 1 174 ? 17.971 -5.102 -5.906 1.00 81.62 174 SER A CA 1
ATOM 1335 C C . SER A 1 174 ? 16.820 -6.056 -5.560 1.00 81.62 174 SER A C 1
ATOM 1337 O O . SER A 1 174 ? 15.962 -5.733 -4.737 1.00 81.62 174 SER A O 1
ATOM 1339 N N . ALA A 1 175 ? 16.855 -7.272 -6.113 1.00 86.56 175 ALA A N 1
ATOM 1340 C CA . ALA A 1 175 ? 15.904 -8.338 -5.814 1.00 86.56 175 ALA A CA 1
ATOM 1341 C C . ALA A 1 175 ? 16.029 -8.829 -4.365 1.00 86.56 175 ALA A C 1
ATOM 1343 O O . ALA A 1 175 ? 15.023 -8.943 -3.669 1.00 86.56 175 ALA A O 1
ATOM 1344 N N . ALA A 1 176 ? 17.255 -9.068 -3.890 1.00 89.12 176 ALA A N 1
ATOM 1345 C CA . ALA A 1 176 ? 17.511 -9.462 -2.507 1.00 89.12 176 ALA A CA 1
ATOM 1346 C C . ALA A 1 176 ? 17.049 -8.379 -1.520 1.00 89.12 176 ALA A C 1
ATOM 1348 O O . ALA A 1 176 ? 16.409 -8.692 -0.519 1.00 89.12 176 ALA A O 1
ATOM 1349 N N . GLY A 1 177 ? 17.298 -7.106 -1.838 1.00 91.19 177 GLY A N 1
ATOM 1350 C CA . GLY A 1 177 ? 16.812 -5.965 -1.071 1.00 91.19 177 GLY A CA 1
ATOM 1351 C C . GLY A 1 177 ? 15.288 -5.893 -1.024 1.00 91.19 177 GLY A C 1
ATOM 1352 O O . GLY A 1 177 ? 14.721 -5.711 0.049 1.00 91.19 177 GLY A O 1
ATOM 1353 N N . ALA A 1 178 ? 14.610 -6.108 -2.152 1.00 91.75 178 ALA A N 1
ATOM 1354 C CA . ALA A 1 178 ? 13.151 -6.163 -2.190 1.00 91.75 178 ALA A CA 1
ATOM 1355 C C . ALA A 1 178 ? 12.591 -7.313 -1.338 1.00 91.75 178 ALA A C 1
ATOM 1357 O O . ALA A 1 178 ? 11.660 -7.100 -0.563 1.00 91.75 178 ALA A O 1
ATOM 1358 N N . VAL A 1 179 ? 13.188 -8.508 -1.421 1.00 94.06 179 VAL A N 1
ATOM 1359 C CA . VAL A 1 179 ? 12.817 -9.652 -0.571 1.00 94.06 179 VAL A CA 1
ATOM 1360 C C . VAL A 1 179 ? 13.031 -9.321 0.908 1.00 94.06 179 VAL A C 1
ATOM 1362 O O . VAL A 1 179 ? 12.132 -9.557 1.712 1.00 94.06 179 VAL A O 1
ATOM 1365 N N . ALA A 1 180 ? 14.170 -8.722 1.267 1.00 95.12 180 ALA A N 1
ATOM 1366 C CA . ALA A 1 180 ? 14.469 -8.320 2.639 1.00 95.12 180 ALA A CA 1
ATOM 1367 C C . ALA A 1 180 ? 13.485 -7.262 3.166 1.00 95.12 180 ALA A C 1
ATOM 1369 O O . ALA A 1 180 ? 13.030 -7.365 4.303 1.00 95.12 180 ALA A O 1
ATOM 1370 N N . LEU A 1 181 ? 13.108 -6.276 2.344 1.00 95.75 181 LEU A N 1
ATOM 1371 C CA . LEU A 1 181 ? 12.128 -5.253 2.718 1.00 95.75 181 LEU A CA 1
ATOM 1372 C C . LEU A 1 181 ? 10.718 -5.824 2.868 1.00 95.75 181 LEU A C 1
ATOM 1374 O O . LEU A 1 181 ? 10.029 -5.473 3.823 1.00 95.75 181 LEU A O 1
ATOM 1378 N N . ILE A 1 182 ? 10.294 -6.718 1.971 1.00 96.00 182 ILE A N 1
ATOM 1379 C CA . ILE A 1 182 ? 9.001 -7.402 2.090 1.00 96.00 182 ILE A CA 1
ATOM 1380 C C . ILE A 1 182 ? 8.985 -8.249 3.365 1.00 96.00 182 ILE A C 1
ATOM 1382 O O . ILE A 1 182 ? 8.048 -8.140 4.152 1.00 96.00 182 ILE A O 1
ATOM 1386 N N . ALA A 1 183 ? 10.034 -9.039 3.608 1.00 96.50 183 ALA A N 1
ATOM 1387 C CA . ALA A 1 183 ? 10.155 -9.839 4.822 1.00 96.50 183 ALA A CA 1
ATOM 1388 C C . ALA A 1 183 ? 10.128 -8.960 6.082 1.00 96.50 183 ALA A C 1
ATOM 1390 O O . ALA A 1 183 ? 9.359 -9.232 7.000 1.00 96.50 183 ALA A O 1
ATOM 1391 N N . GLY A 1 184 ? 10.896 -7.866 6.101 1.00 96.19 184 GLY A N 1
ATOM 1392 C CA . GLY A 1 184 ? 10.904 -6.904 7.203 1.00 96.19 184 GLY A CA 1
ATOM 1393 C C . GLY A 1 184 ? 9.532 -6.276 7.449 1.00 96.19 184 GLY A C 1
ATOM 1394 O O . GLY A 1 184 ? 9.114 -6.148 8.596 1.00 96.19 184 GLY A O 1
ATOM 1395 N N . TYR A 1 185 ? 8.788 -5.953 6.391 1.00 95.88 185 TYR A N 1
ATOM 1396 C CA . TYR A 1 185 ? 7.425 -5.448 6.523 1.00 95.88 185 TYR A CA 1
ATOM 1397 C C . TYR A 1 185 ? 6.462 -6.503 7.094 1.00 95.88 185 TYR A C 1
ATOM 1399 O O . TYR A 1 185 ? 5.671 -6.197 7.986 1.00 95.88 185 TYR A O 1
ATOM 1407 N N . TYR A 1 186 ? 6.557 -7.763 6.659 1.00 94.69 186 TYR A N 1
ATOM 1408 C CA . TYR A 1 186 ? 5.761 -8.846 7.248 1.00 94.69 186 TYR A CA 1
ATOM 1409 C C . TYR A 1 186 ? 6.122 -9.110 8.714 1.00 94.69 186 TYR A C 1
ATOM 1411 O O . TYR A 1 186 ? 5.229 -9.406 9.501 1.00 94.69 186 TYR A O 1
ATOM 1419 N N . VAL A 1 187 ? 7.384 -8.930 9.124 1.00 95.81 187 VAL A N 1
ATOM 1420 C CA . VAL A 1 187 ? 7.756 -8.961 10.550 1.00 95.81 187 VAL A CA 1
ATOM 1421 C C . VAL A 1 187 ? 7.004 -7.881 11.331 1.00 95.81 187 VAL A C 1
ATOM 1423 O O . VAL A 1 187 ? 6.482 -8.174 12.404 1.00 95.81 187 VAL A O 1
ATOM 1426 N N . VAL A 1 188 ? 6.861 -6.667 10.784 1.00 94.81 188 VAL A N 1
ATOM 1427 C CA . VAL A 1 188 ? 6.034 -5.624 11.418 1.00 94.81 188 VAL A CA 1
ATOM 1428 C C . VAL A 1 188 ? 4.575 -6.077 11.551 1.00 94.81 188 VAL A C 1
ATOM 1430 O O . VAL A 1 188 ? 3.986 -5.887 12.609 1.00 94.81 188 VAL A O 1
ATOM 1433 N N . LEU A 1 189 ? 3.998 -6.718 10.530 1.00 92.69 189 LEU A N 1
ATOM 1434 C CA . LEU A 1 189 ? 2.618 -7.225 10.593 1.00 92.69 189 LEU A CA 1
ATOM 1435 C C . LEU A 1 189 ? 2.418 -8.380 11.588 1.00 92.69 189 LEU A C 1
ATOM 1437 O O . LEU A 1 189 ? 1.303 -8.582 12.075 1.00 92.69 189 LEU A O 1
ATOM 1441 N N . LEU A 1 190 ? 3.467 -9.149 11.878 1.00 92.25 190 LEU A N 1
ATOM 1442 C CA . LEU A 1 190 ? 3.398 -10.310 12.767 1.00 92.25 190 LEU A CA 1
ATOM 1443 C C . LEU A 1 190 ? 3.645 -9.956 14.237 1.00 92.25 190 LEU A C 1
ATOM 1445 O O . LEU A 1 190 ? 3.145 -10.656 15.113 1.00 92.25 190 LEU A O 1
ATOM 1449 N N . VAL A 1 191 ? 4.401 -8.891 14.516 1.00 94.94 191 VAL A N 1
ATOM 1450 C CA . VAL A 1 191 ? 4.758 -8.487 15.882 1.00 94.94 191 VAL A CA 1
ATOM 1451 C C . VAL A 1 191 ? 3.759 -7.441 16.401 1.00 94.94 191 VAL A C 1
ATOM 1453 O O . VAL A 1 191 ? 3.776 -6.311 15.906 1.00 94.94 191 VAL A O 1
ATOM 1456 N N . PRO A 1 192 ? 2.942 -7.747 17.433 1.00 92.00 192 PRO A N 1
ATOM 1457 C CA . PRO A 1 192 ? 1.903 -6.840 17.938 1.00 92.00 192 PRO A CA 1
ATOM 1458 C C . PRO A 1 192 ? 2.419 -5.445 18.305 1.00 92.00 192 PRO A C 1
ATOM 1460 O O . PRO A 1 192 ? 1.850 -4.444 17.886 1.00 92.00 192 PRO A O 1
ATOM 1463 N N . GLY A 1 193 ? 3.562 -5.360 18.996 1.00 91.06 193 GLY A N 1
ATOM 1464 C CA . GLY A 1 193 ? 4.138 -4.069 19.389 1.00 91.06 193 GLY A CA 1
ATOM 1465 C C . GLY A 1 193 ? 4.570 -3.197 18.202 1.00 91.06 193 GLY A C 1
ATOM 1466 O O . GLY A 1 193 ? 4.483 -1.974 18.271 1.00 91.06 193 GLY A O 1
ATOM 1467 N N . LEU A 1 194 ? 4.996 -3.806 17.086 1.00 92.00 194 LEU A N 1
ATOM 1468 C CA . LEU A 1 194 ? 5.319 -3.059 15.867 1.00 92.00 194 LEU A CA 1
ATOM 1469 C C . LEU A 1 194 ? 4.048 -2.630 15.135 1.00 92.00 194 LEU A C 1
ATOM 1471 O O . LEU A 1 194 ? 3.976 -1.489 14.680 1.00 92.00 194 LEU A O 1
ATOM 1475 N N . ARG A 1 195 ? 3.033 -3.500 15.056 1.00 93.19 195 ARG A N 1
ATOM 1476 C CA . ARG A 1 195 ? 1.721 -3.121 14.512 1.00 93.19 195 ARG A CA 1
ATOM 1477 C C . ARG A 1 195 ? 1.146 -1.919 15.242 1.00 93.19 195 ARG A C 1
ATOM 1479 O O . ARG A 1 195 ? 0.777 -0.938 14.608 1.00 93.19 195 ARG A O 1
ATOM 1486 N N . GLU A 1 196 ? 1.151 -1.982 16.563 1.00 91.19 196 GLU A N 1
ATOM 1487 C CA . GLU A 1 196 ? 0.643 -0.942 17.443 1.00 91.19 196 GLU A CA 1
ATOM 1488 C C . GLU A 1 196 ? 1.409 0.379 17.282 1.00 91.19 196 GLU A C 1
ATOM 1490 O O . GLU A 1 196 ? 0.786 1.433 17.167 1.00 91.19 196 GLU A O 1
ATOM 1495 N N . PHE A 1 197 ? 2.745 0.333 17.185 1.00 91.56 197 PHE A N 1
ATOM 1496 C CA . PHE A 1 197 ? 3.568 1.521 16.926 1.00 91.56 197 PHE A CA 1
ATOM 1497 C C . PHE A 1 197 ? 3.203 2.219 15.607 1.00 91.56 197 PHE A C 1
ATOM 1499 O O . PHE A 1 197 ? 3.215 3.447 15.526 1.00 91.56 197 PHE A O 1
ATOM 1506 N N . PHE A 1 198 ? 2.865 1.443 14.574 1.00 93.69 198 PHE A N 1
ATOM 1507 C CA . PHE A 1 198 ? 2.483 1.965 13.262 1.00 93.69 198 PHE A CA 1
ATOM 1508 C C . PHE A 1 198 ? 0.969 2.117 13.061 1.00 93.69 198 PHE A C 1
ATOM 1510 O O . PHE A 1 198 ? 0.545 2.418 11.944 1.00 93.69 198 PHE A O 1
ATOM 1517 N N . GLU A 1 199 ? 0.168 1.937 14.117 1.00 93.56 199 GLU A N 1
ATOM 1518 C CA . GLU A 1 199 ? -1.302 1.998 14.079 1.00 93.56 199 GLU A CA 1
ATOM 1519 C C . GLU A 1 199 ? -1.905 1.060 13.016 1.00 93.56 199 GLU A C 1
ATOM 1521 O O . GLU A 1 199 ? -2.852 1.395 12.297 1.00 93.56 199 GLU A O 1
ATOM 1526 N N . LEU A 1 200 ? -1.304 -0.122 12.879 1.00 93.00 200 LEU A N 1
ATOM 1527 C CA . LEU A 1 200 ? -1.781 -1.210 12.036 1.00 93.00 200 LEU A CA 1
ATOM 1528 C C . LEU A 1 200 ? -2.665 -2.124 12.878 1.00 93.00 200 LEU A C 1
ATOM 1530 O O . LEU A 1 200 ? -2.359 -2.411 14.035 1.00 93.00 200 LEU A O 1
ATOM 1534 N N . VAL A 1 201 ? -3.739 -2.620 12.278 1.00 93.31 201 VAL A N 1
ATOM 1535 C CA . VAL A 1 201 ? -4.645 -3.565 12.937 1.00 93.31 201 VAL A CA 1
ATOM 1536 C C . VAL A 1 201 ? -4.525 -4.958 12.314 1.00 93.31 201 VAL A C 1
ATOM 1538 O O . VAL A 1 201 ? -4.201 -5.070 11.128 1.00 93.31 201 VAL A O 1
ATOM 1541 N N . PRO A 1 202 ? -4.759 -6.040 13.078 1.00 92.19 202 PRO A N 1
ATOM 1542 C CA . PRO A 1 202 ? -4.731 -7.386 12.521 1.00 92.19 202 PRO A CA 1
ATOM 1543 C C . PRO A 1 202 ? -5.776 -7.526 11.409 1.00 92.19 202 PRO A C 1
ATOM 1545 O O . PRO A 1 202 ? -6.941 -7.170 11.575 1.00 92.19 202 PRO A O 1
ATOM 1548 N N . LEU A 1 203 ? -5.340 -8.033 10.257 1.00 91.56 203 LEU A N 1
ATOM 1549 C CA . LEU A 1 203 ? -6.183 -8.173 9.076 1.00 91.56 203 LEU A CA 1
ATOM 1550 C C . LEU A 1 203 ? -6.802 -9.577 8.992 1.00 91.56 203 LEU A C 1
ATOM 1552 O O . LEU A 1 203 ? -6.092 -10.566 9.194 1.00 91.56 203 LEU A O 1
ATOM 1556 N N . PRO A 1 204 ? -8.079 -9.705 8.590 1.00 91.12 204 PRO A N 1
ATOM 1557 C CA . PRO A 1 204 ? -8.664 -11.000 8.261 1.00 91.12 204 PRO A CA 1
ATOM 1558 C C . PRO A 1 204 ? -7.929 -11.692 7.093 1.00 91.12 204 PRO A C 1
ATOM 1560 O O . PRO A 1 204 ? -7.349 -11.017 6.230 1.00 91.12 204 PRO A O 1
ATOM 1563 N N . PRO A 1 205 ? -7.992 -13.031 6.971 1.00 91.12 205 PRO A N 1
ATOM 1564 C CA . PRO A 1 205 ? -7.364 -13.756 5.860 1.00 91.12 205 PRO A CA 1
ATOM 1565 C C . PRO A 1 205 ? -7.845 -13.296 4.477 1.00 91.12 205 PRO A C 1
ATOM 1567 O O . PRO A 1 205 ? -7.053 -13.200 3.539 1.00 91.12 205 PRO A O 1
ATOM 1570 N N . LEU A 1 206 ? -9.129 -12.936 4.353 1.00 92.06 206 LEU A N 1
ATOM 1571 C CA . LEU A 1 206 ? -9.692 -12.446 3.094 1.00 92.06 206 LEU A CA 1
ATOM 1572 C C . LEU A 1 206 ? -9.044 -11.129 2.638 1.00 92.06 206 LEU A C 1
ATOM 1574 O O . LEU A 1 206 ? -8.829 -10.930 1.445 1.00 92.06 206 LEU A O 1
ATOM 1578 N N . PHE A 1 207 ? -8.671 -10.25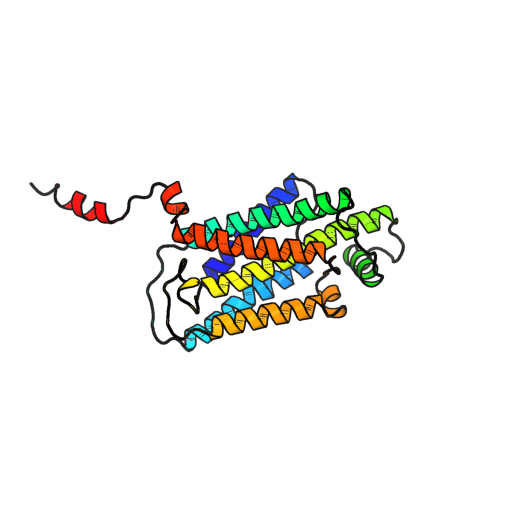6 3.578 1.00 93.94 207 PHE A N 1
ATOM 1579 C CA . PHE A 1 207 ? -7.986 -9.002 3.267 1.00 93.94 207 PHE A CA 1
ATOM 1580 C C . PHE A 1 207 ? -6.575 -9.283 2.741 1.00 93.94 207 PHE A C 1
ATOM 1582 O O . PHE A 1 207 ? -6.182 -8.714 1.727 1.00 93.94 207 PHE A O 1
ATOM 1589 N N . HIS A 1 208 ? -5.846 -10.225 3.349 1.00 93.69 208 HIS A N 1
ATOM 1590 C CA . HIS A 1 208 ? -4.540 -10.664 2.845 1.00 93.69 208 HIS A CA 1
ATOM 1591 C C . HIS A 1 208 ? -4.628 -11.226 1.421 1.00 93.69 208 HIS A C 1
ATOM 1593 O O . HIS A 1 208 ? -3.812 -10.874 0.568 1.00 93.69 208 HIS A O 1
ATOM 1599 N N . ALA A 1 209 ? -5.642 -12.051 1.141 1.00 94.88 209 ALA A N 1
ATOM 1600 C CA . ALA A 1 209 ? -5.880 -12.578 -0.199 1.00 94.88 209 ALA A CA 1
ATOM 1601 C C . ALA A 1 209 ? -6.184 -11.457 -1.207 1.00 94.88 209 ALA A C 1
ATOM 1603 O O . ALA A 1 209 ? -5.585 -11.421 -2.282 1.00 94.88 209 ALA A O 1
ATOM 1604 N N . ALA A 1 210 ? -7.057 -10.507 -0.851 1.00 95.56 210 ALA A N 1
ATOM 1605 C CA . ALA A 1 210 ? -7.399 -9.370 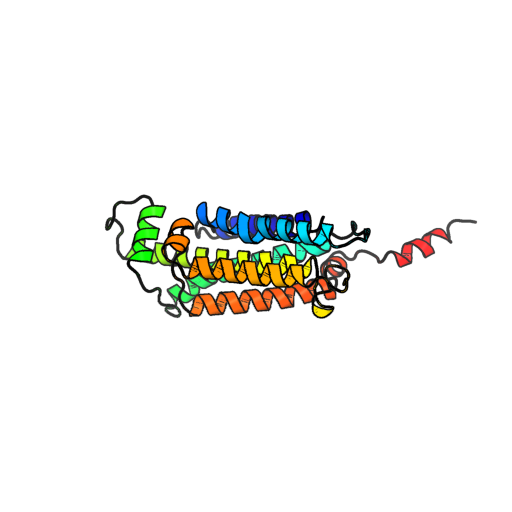-1.704 1.00 95.56 210 ALA A CA 1
ATOM 1606 C C . ALA A 1 210 ? -6.180 -8.486 -2.013 1.00 95.56 210 ALA A C 1
ATOM 1608 O O . ALA A 1 210 ? -5.983 -8.087 -3.164 1.00 95.56 210 ALA A O 1
ATOM 1609 N N . ILE A 1 211 ? -5.335 -8.224 -1.011 1.00 96.69 211 ILE A N 1
ATOM 1610 C CA . ILE A 1 211 ? -4.079 -7.484 -1.171 1.00 96.69 211 ILE A CA 1
ATOM 1611 C C . ILE A 1 211 ? -3.149 -8.231 -2.124 1.00 96.69 211 ILE A C 1
ATOM 1613 O O . ILE A 1 211 ? -2.685 -7.638 -3.093 1.00 96.69 211 ILE A O 1
ATOM 1617 N N . LEU A 1 212 ? -2.909 -9.526 -1.891 1.00 96.00 212 LEU A N 1
ATOM 1618 C CA . LEU A 1 212 ? -2.011 -10.330 -2.720 1.00 96.00 212 LEU A CA 1
ATOM 1619 C C . LEU A 1 212 ? -2.480 -10.363 -4.179 1.00 96.00 212 LEU A C 1
ATOM 1621 O O . LEU A 1 212 ? -1.690 -10.093 -5.083 1.00 96.00 212 LEU A O 1
ATOM 1625 N N . VAL A 1 213 ? -3.769 -10.631 -4.406 1.00 97.06 213 VAL A N 1
ATOM 1626 C CA . VAL A 1 213 ? -4.374 -10.628 -5.746 1.00 97.06 213 VAL A CA 1
ATOM 1627 C C . VAL A 1 213 ? -4.223 -9.259 -6.400 1.00 97.06 213 VAL A C 1
ATOM 1629 O O . VAL A 1 213 ? -3.806 -9.184 -7.553 1.00 97.06 213 VAL A O 1
ATOM 1632 N N . SER A 1 214 ? -4.490 -8.176 -5.670 1.00 97.50 214 SER A N 1
ATOM 1633 C CA . SER A 1 214 ? -4.364 -6.814 -6.196 1.00 97.50 214 SER A CA 1
ATOM 1634 C C . SER A 1 214 ? -2.914 -6.448 -6.510 1.00 97.50 214 SER A C 1
ATOM 1636 O O . SER A 1 214 ? -2.656 -5.839 -7.543 1.00 97.50 214 SER A O 1
ATOM 1638 N N . THR A 1 215 ? -1.948 -6.844 -5.677 1.00 97.00 215 THR A N 1
ATOM 1639 C CA . THR A 1 215 ? -0.513 -6.631 -5.923 1.00 97.00 215 THR A CA 1
ATOM 1640 C C . THR A 1 215 ? -0.034 -7.412 -7.144 1.00 97.00 215 THR A C 1
ATOM 1642 O O . THR A 1 215 ? 0.699 -6.869 -7.972 1.00 97.00 215 THR A O 1
ATOM 1645 N N . VAL A 1 216 ? -0.465 -8.666 -7.294 1.00 96.06 216 VAL A N 1
ATOM 1646 C CA . VAL A 1 216 ? -0.133 -9.499 -8.457 1.00 96.06 216 VAL A CA 1
ATOM 1647 C C . VAL A 1 216 ? -0.777 -8.936 -9.725 1.00 96.06 216 VAL A C 1
ATOM 1649 O O . VAL A 1 216 ? -0.099 -8.775 -10.739 1.00 96.06 216 VAL A O 1
ATOM 1652 N N . LEU A 1 217 ? -2.059 -8.568 -9.665 1.00 96.69 217 LEU A N 1
ATOM 1653 C CA . LEU A 1 217 ? -2.770 -7.924 -10.768 1.00 96.69 217 LEU A CA 1
ATOM 1654 C C . LEU A 1 217 ? -2.079 -6.621 -11.176 1.00 96.69 217 LEU A C 1
ATOM 1656 O O . LEU A 1 217 ? -1.803 -6.418 -12.357 1.00 96.69 217 LEU A O 1
ATOM 1660 N N . TRP A 1 218 ? -1.741 -5.776 -10.199 1.00 95.88 218 TRP A N 1
ATOM 1661 C CA . TRP A 1 218 ? -0.990 -4.545 -10.418 1.00 95.88 218 TRP A CA 1
ATOM 1662 C C . TRP A 1 218 ? 0.325 -4.827 -11.146 1.00 95.88 218 TRP A C 1
ATOM 1664 O O . TRP A 1 218 ? 0.604 -4.186 -12.153 1.00 95.88 218 TRP A O 1
ATOM 1674 N N . LEU A 1 219 ? 1.097 -5.825 -10.706 1.00 93.56 219 LEU A N 1
ATOM 1675 C CA . LEU A 1 219 ? 2.375 -6.198 -11.318 1.00 93.56 219 LEU A CA 1
ATOM 1676 C C . LEU A 1 219 ? 2.208 -6.532 -12.809 1.00 93.56 219 LEU A C 1
ATOM 1678 O O . LEU A 1 219 ? 2.971 -6.042 -13.648 1.00 93.56 219 LEU A O 1
ATOM 1682 N N . PHE A 1 220 ? 1.203 -7.341 -13.154 1.00 93.00 220 PHE A N 1
ATOM 1683 C CA . PHE A 1 220 ? 0.938 -7.723 -14.543 1.00 93.00 220 PHE A CA 1
ATOM 1684 C C . PHE A 1 220 ? 0.426 -6.557 -15.392 1.00 93.00 220 PHE A C 1
ATOM 1686 O O . PHE A 1 220 ? 0.915 -6.363 -16.509 1.00 93.00 220 PHE A O 1
ATOM 1693 N N . LEU A 1 221 ? -0.511 -5.760 -14.869 1.00 92.44 221 LEU A N 1
ATOM 1694 C CA . LEU A 1 221 ? -1.031 -4.580 -15.562 1.00 92.44 221 LEU A CA 1
ATOM 1695 C C . LEU A 1 221 ? 0.065 -3.541 -15.785 1.00 92.44 221 LEU A C 1
ATOM 1697 O O . LEU A 1 221 ? 0.169 -2.982 -16.874 1.00 92.44 221 LEU A O 1
ATOM 1701 N N . GLN A 1 222 ? 0.928 -3.341 -14.792 1.00 89.25 222 GLN A N 1
ATOM 1702 C CA . GLN A 1 222 ? 2.044 -2.412 -14.868 1.00 89.25 222 GLN A CA 1
ATOM 1703 C C . GLN A 1 222 ? 3.023 -2.808 -15.969 1.00 89.25 222 GLN A C 1
ATOM 1705 O O . GLN A 1 222 ? 3.403 -2.003 -16.821 1.00 89.25 222 GLN A O 1
ATOM 1710 N N . ARG A 1 223 ? 3.397 -4.087 -15.977 1.00 87.12 223 ARG A N 1
ATOM 1711 C CA . ARG A 1 223 ? 4.241 -4.669 -17.016 1.00 87.12 223 ARG A CA 1
ATOM 1712 C C . ARG A 1 223 ? 3.621 -4.487 -18.400 1.00 87.12 223 ARG A C 1
ATOM 1714 O O . ARG A 1 223 ? 4.330 -4.127 -19.339 1.00 87.12 223 ARG A O 1
ATOM 1721 N N . TYR A 1 224 ? 2.330 -4.783 -18.532 1.00 87.44 224 TYR A N 1
ATOM 1722 C CA . TYR A 1 224 ? 1.612 -4.641 -19.793 1.00 87.44 224 TYR A CA 1
ATOM 1723 C C . TYR A 1 224 ? 1.597 -3.184 -20.260 1.00 87.44 224 TYR A C 1
ATOM 1725 O O . TYR A 1 224 ? 1.928 -2.918 -21.413 1.00 87.44 224 TYR A O 1
ATOM 1733 N N . ALA A 1 225 ? 1.308 -2.244 -19.356 1.00 86.06 225 ALA A N 1
ATOM 1734 C CA . ALA A 1 225 ? 1.250 -0.823 -19.664 1.00 86.06 225 ALA A CA 1
ATOM 1735 C C . ALA A 1 225 ? 2.565 -0.290 -20.247 1.00 86.06 225 ALA A C 1
ATOM 1737 O O . ALA A 1 225 ? 2.538 0.451 -21.230 1.00 86.06 225 ALA A O 1
ATOM 1738 N N . TRP A 1 226 ? 3.702 -0.721 -19.691 1.00 81.56 226 TRP A N 1
ATOM 1739 C CA . TRP A 1 226 ? 5.022 -0.369 -20.218 1.00 81.56 226 TRP A CA 1
ATOM 1740 C C . TRP A 1 226 ? 5.364 -1.089 -21.520 1.00 81.56 226 TRP A C 1
ATOM 1742 O O . TRP A 1 226 ? 5.917 -0.478 -22.421 1.00 81.56 226 TRP A O 1
ATOM 1752 N N . ARG A 1 227 ? 5.028 -2.376 -21.670 1.00 80.38 227 ARG A N 1
ATOM 1753 C CA . ARG A 1 227 ? 5.339 -3.111 -22.911 1.00 80.38 227 ARG A CA 1
ATOM 1754 C C . ARG A 1 227 ? 4.504 -2.679 -24.108 1.00 80.38 227 ARG A C 1
ATOM 1756 O O . ARG A 1 227 ? 4.973 -2.786 -25.234 1.00 80.38 227 ARG A O 1
ATOM 1763 N N . ALA A 1 228 ? 3.273 -2.244 -23.869 1.00 80.69 228 ALA A N 1
ATOM 1764 C CA . ALA A 1 228 ? 2.363 -1.793 -24.912 1.00 80.69 228 ALA A CA 1
ATOM 1765 C C . ALA A 1 228 ? 2.496 -0.291 -25.214 1.00 80.69 228 ALA A C 1
ATOM 1767 O O . ALA A 1 228 ? 1.709 0.223 -26.007 1.00 80.69 228 ALA A O 1
ATOM 1768 N N . ASN A 1 229 ? 3.441 0.409 -24.568 1.00 75.12 229 ASN A N 1
ATOM 1769 C CA . ASN A 1 229 ? 3.632 1.854 -24.668 1.00 75.12 229 ASN A CA 1
ATOM 1770 C C . ASN A 1 229 ? 2.310 2.638 -24.564 1.00 75.12 229 ASN A C 1
ATOM 1772 O O . ASN A 1 229 ? 2.058 3.563 -25.337 1.00 75.12 229 ASN A O 1
ATOM 1776 N N . LEU A 1 230 ? 1.429 2.250 -23.627 1.00 75.44 230 LEU A N 1
ATOM 1777 C CA . LEU A 1 230 ? 0.037 2.728 -23.606 1.00 75.44 230 LEU A CA 1
ATOM 1778 C C . LEU A 1 230 ? -0.068 4.253 -23.545 1.00 75.44 230 LEU A C 1
ATOM 1780 O O . LEU A 1 230 ? -0.980 4.818 -24.139 1.00 75.44 230 LEU A O 1
ATOM 1784 N N . LEU A 1 231 ? 0.865 4.915 -22.855 1.00 71.75 231 LEU A N 1
ATOM 1785 C CA . LEU A 1 231 ? 0.888 6.373 -22.775 1.00 71.75 231 LEU A CA 1
ATOM 1786 C C . LEU A 1 231 ? 1.195 7.014 -24.134 1.00 71.75 231 LEU A C 1
ATOM 1788 O O . LEU A 1 231 ? 0.531 7.969 -24.516 1.00 71.75 231 LEU A O 1
ATOM 1792 N N . GLU A 1 232 ? 2.169 6.485 -24.872 1.00 73.50 232 GLU A N 1
ATOM 1793 C CA . GLU A 1 232 ? 2.551 7.003 -26.194 1.00 73.50 232 GLU A CA 1
ATOM 1794 C C . GLU A 1 232 ? 1.435 6.769 -27.208 1.00 73.50 232 GLU A C 1
ATOM 1796 O O . GLU A 1 232 ? 1.113 7.661 -27.986 1.00 73.50 232 GLU A O 1
ATOM 1801 N N . ARG A 1 233 ? 0.781 5.605 -27.125 1.00 72.88 233 ARG A N 1
ATOM 1802 C CA . ARG A 1 233 ? -0.390 5.285 -27.942 1.00 72.88 233 ARG A CA 1
ATOM 1803 C C . ARG A 1 233 ? -1.603 6.158 -27.607 1.00 72.88 233 ARG A C 1
ATOM 1805 O O . ARG A 1 233 ? -2.390 6.455 -28.494 1.00 72.88 233 ARG A O 1
ATOM 1812 N N . PHE A 1 234 ? -1.777 6.545 -26.344 1.00 75.06 234 PHE A N 1
ATOM 1813 C CA . PHE A 1 234 ? -2.865 7.431 -25.921 1.00 75.06 234 PHE A CA 1
ATOM 1814 C C . PHE A 1 234 ? -2.612 8.897 -26.301 1.00 75.06 234 PHE A C 1
ATOM 1816 O O . PHE A 1 234 ? -3.556 9.615 -26.612 1.00 75.06 234 PHE A O 1
ATOM 1823 N N . LEU A 1 235 ? -1.351 9.340 -26.271 1.00 71.88 235 LEU A N 1
ATOM 1824 C CA . LEU A 1 235 ? -0.948 10.715 -26.589 1.00 71.88 235 LEU A CA 1
ATOM 1825 C C . LEU A 1 235 ? -0.613 10.938 -28.074 1.00 71.88 235 LEU A C 1
ATOM 1827 O O . LEU A 1 235 ? -0.254 12.054 -28.436 1.00 71.88 235 LEU A O 1
ATOM 1831 N N . ASP A 1 236 ? -0.705 9.893 -28.901 1.00 72.44 236 ASP A N 1
ATOM 1832 C CA . ASP A 1 236 ? -0.442 9.902 -30.348 1.00 72.44 236 ASP A CA 1
ATOM 1833 C C . ASP A 1 236 ? 0.884 10.598 -30.728 1.00 72.44 236 ASP A C 1
ATOM 1835 O O . ASP A 1 236 ? 0.984 11.357 -31.691 1.00 72.44 236 ASP A O 1
ATOM 1839 N N . ILE A 1 237 ? 1.927 10.384 -29.916 1.00 66.06 237 ILE A N 1
ATOM 1840 C CA . ILE A 1 237 ? 3.226 11.042 -30.105 1.00 66.06 237 ILE A CA 1
ATOM 1841 C C . ILE A 1 237 ? 3.958 10.356 -31.276 1.00 66.06 237 ILE A C 1
ATOM 1843 O O . ILE A 1 237 ? 4.227 9.151 -31.196 1.00 66.06 237 ILE A O 1
ATOM 1847 N N . PRO A 1 238 ? 4.332 11.083 -32.350 1.00 51.62 238 PRO A N 1
ATOM 1848 C CA . PRO A 1 238 ? 5.025 10.498 -33.494 1.00 51.62 238 PRO A CA 1
ATOM 1849 C C . PRO A 1 238 ? 6.385 9.927 -33.085 1.00 51.62 238 PRO A C 1
ATOM 1851 O O . PRO A 1 238 ? 7.165 10.579 -32.387 1.00 51.62 238 PRO A O 1
ATOM 1854 N N . HIS A 1 239 ? 6.702 8.721 -33.556 1.00 57.16 239 HIS A N 1
ATOM 1855 C CA . HIS A 1 239 ? 8.038 8.151 -33.399 1.00 57.16 239 HIS A CA 1
ATOM 1856 C C . HIS A 1 239 ? 9.053 9.006 -34.178 1.00 57.16 239 HIS A C 1
ATOM 1858 O O . HIS A 1 239 ? 8.810 9.389 -35.324 1.00 57.16 239 HIS A O 1
ATOM 1864 N N . GLY A 1 240 ? 10.198 9.303 -33.556 1.00 48.41 240 GLY A N 1
ATOM 1865 C CA . GLY A 1 240 ? 11.236 10.195 -34.091 1.00 48.41 240 GLY A CA 1
ATOM 1866 C C . GLY A 1 240 ? 11.862 9.785 -35.434 1.00 48.41 240 GLY A C 1
ATOM 1867 O O . GLY A 1 240 ? 12.636 10.566 -35.983 1.00 48.41 240 GLY A O 1
ATOM 1868 N N . ASP A 1 241 ? 11.505 8.629 -36.000 1.00 51.91 241 ASP A N 1
ATOM 1869 C CA . ASP A 1 241 ? 11.945 8.194 -37.334 1.00 51.91 241 ASP A CA 1
ATOM 1870 C C . ASP A 1 241 ? 11.436 9.112 -38.463 1.00 51.91 241 ASP A C 1
ATOM 1872 O O . ASP A 1 241 ? 12.089 9.245 -39.497 1.00 51.91 241 ASP A O 1
ATOM 1876 N N . ASN A 1 242 ? 10.339 9.846 -38.247 1.00 45.62 242 ASN A N 1
ATOM 1877 C CA . ASN A 1 242 ? 9.779 10.752 -39.259 1.00 45.62 242 ASN A CA 1
ATOM 1878 C C . ASN A 1 242 ? 10.422 12.152 -39.287 1.00 45.62 242 ASN A C 1
ATOM 1880 O O . ASN A 1 242 ? 10.146 12.935 -40.195 1.00 45.62 242 ASN A O 1
ATOM 1884 N N . ILE A 1 243 ? 11.301 12.491 -38.335 1.00 47.88 243 ILE A N 1
ATOM 1885 C CA . ILE A 1 243 ? 11.951 13.817 -38.302 1.00 47.88 243 ILE A CA 1
ATOM 1886 C C . ILE A 1 243 ? 13.105 13.889 -39.317 1.00 47.88 243 ILE A C 1
ATOM 1888 O O . ILE A 1 243 ? 13.422 14.967 -39.820 1.00 47.88 243 ILE A O 1
ATOM 1892 N N . SER A 1 244 ? 13.711 12.750 -39.674 1.00 48.03 244 SER A N 1
ATOM 1893 C CA . SER A 1 244 ? 14.786 12.723 -40.675 1.00 48.03 244 SER A CA 1
ATOM 1894 C C . SER A 1 244 ? 14.256 12.919 -42.102 1.00 48.03 244 SER A C 1
ATOM 1896 O O . SER A 1 244 ? 14.889 13.614 -42.891 1.00 48.03 244 SER A O 1
ATOM 1898 N N . ALA A 1 245 ? 13.053 12.415 -42.402 1.00 48.22 245 ALA A N 1
ATOM 1899 C CA . ALA A 1 245 ? 12.422 12.563 -43.717 1.00 48.22 245 ALA A CA 1
ATOM 1900 C C . ALA A 1 245 ? 11.948 14.001 -44.010 1.00 48.22 245 ALA A C 1
ATOM 1902 O O . ALA A 1 245 ? 11.990 14.446 -45.152 1.00 48.22 245 ALA A O 1
ATOM 1903 N N . ALA A 1 246 ? 11.552 14.761 -42.983 1.00 47.03 246 ALA A N 1
ATOM 1904 C CA . ALA A 1 246 ? 11.080 16.138 -43.155 1.00 47.03 246 ALA A CA 1
ATOM 1905 C C . ALA A 1 246 ? 12.212 17.160 -43.375 1.00 47.03 246 ALA A C 1
ATOM 1907 O O . ALA A 1 246 ? 11.950 18.289 -43.784 1.00 47.03 246 ALA A O 1
ATOM 1908 N N . LYS A 1 247 ? 13.473 16.796 -43.104 1.00 49.38 247 LYS A N 1
ATOM 1909 C CA . LYS A 1 247 ? 14.617 17.710 -43.266 1.00 49.38 247 LYS A CA 1
ATOM 1910 C C . LYS A 1 247 ? 15.283 17.610 -44.643 1.00 49.38 247 LYS A C 1
ATOM 1912 O O . LYS A 1 247 ? 16.073 18.481 -44.990 1.00 49.38 247 LYS A O 1
ATOM 1917 N N . THR A 1 248 ? 14.965 16.579 -45.423 1.00 51.34 248 THR A N 1
ATOM 1918 C CA . THR A 1 248 ? 15.531 16.353 -46.763 1.00 51.34 248 THR A CA 1
ATOM 1919 C C . THR A 1 248 ? 14.743 17.003 -47.898 1.00 51.34 248 THR A C 1
ATOM 1921 O O . THR A 1 248 ? 15.262 17.062 -49.004 1.00 51.34 248 THR A O 1
ATOM 1924 N N . ASP A 1 249 ? 13.545 17.532 -47.639 1.00 49.56 249 ASP A N 1
ATOM 1925 C CA . ASP A 1 249 ? 12.669 18.105 -48.679 1.00 49.56 249 ASP A CA 1
ATOM 1926 C C . ASP A 1 249 ? 12.646 19.650 -48.684 1.00 49.56 249 ASP A C 1
ATOM 1928 O O . ASP A 1 249 ? 11.835 20.284 -49.347 1.00 49.56 249 ASP A O 1
ATOM 1932 N N . GLY A 1 250 ? 13.536 20.279 -47.906 1.00 49.22 250 GLY A N 1
ATOM 1933 C CA . GLY A 1 250 ? 13.624 21.738 -47.751 1.00 49.22 250 GLY A CA 1
ATOM 1934 C C . GLY A 1 250 ? 14.864 22.381 -48.374 1.00 49.22 250 GLY A C 1
ATOM 1935 O O . GLY A 1 250 ? 15.162 23.530 -48.056 1.00 49.22 250 GLY A O 1
ATOM 1936 N N . SER A 1 251 ? 15.620 21.655 -49.202 1.00 48.06 251 SER A N 1
ATOM 1937 C CA . SER A 1 251 ? 16.777 22.198 -49.922 1.00 48.06 251 SER A CA 1
ATOM 1938 C C . SER A 1 251 ? 16.602 22.070 -51.433 1.00 48.06 251 SER A C 1
ATOM 1940 O O . SER A 1 251 ? 17.222 21.201 -52.047 1.00 48.06 251 SER A O 1
ATOM 1942 N N . VAL A 1 252 ? 15.781 22.949 -52.012 1.00 45.06 252 VAL A N 1
ATOM 1943 C CA . VAL A 1 252 ? 15.931 23.450 -53.388 1.00 45.06 252 VAL A CA 1
ATOM 1944 C C . VAL A 1 252 ? 15.557 24.925 -53.404 1.00 45.06 252 VAL A C 1
ATOM 1946 O O . VAL A 1 252 ? 14.470 25.252 -52.880 1.00 45.06 252 VAL A O 1
#

Secondary structure (DSSP, 8-state):
-HHHHHHHHHHHHHHHHHHHHHHTT---S--HHHHHHHIIIIIIHHHHHHHHHHHH--------S-HHHHHHHHHHHHHHHHHHHHHHHHHHHHTTSS-----HHHHHHHHHHHT--TT-S-HHHHHHHHHHHHHHHHHHHHHHHHHHHHHHHHS-SSTTTTTSS---TT-HHHHHHHHHHHHHHHHHHH-HHHHHHTT--PPPHHHHHHHHHHHHHHHHHHHHHHHTTHHHHHHTPPPTTHHHHTTSSS--

Radius of gyration: 21.32 Å; chains: 1; bounding box: 53×37×81 Å

Sequence (252 aa):
QNILKTYMVTVFALLLLITAIGVLQMGFPFTTAQNTMMSFFARGAPPAILSLTAVAAINRTRLSANILHFTLPAAFLLFFLGLLLYTGAFFVTQRGLATIEMTPEMVGVIERTARVAPGSLSGEELYNTAVRYSAQTALVTFFVLTGILLMVFADPPVRWFAGGSPFQHGQWLSAAGAVALIAGYYVVLLVPGLREFFELVPLPPLFHAAILVSTVLWLFLQRYAWRANLLERFLDIPHGDNISAAKTDGSV

pLDDT: mean 83.05, std 14.58, range [45.06, 97.5]

Foldseek 3Di:
DLLVLLVLQLVLLQVLQQVVVVVVVLDGLADPLLVVVLCVQLRNLLVVLVVVLVVVDPDDDDDDDDSPLQRVLSSVLLNVLLNCLLVVLVVCVVVVVDDDDPDPLLQVLQCVSVVHDRPPDDPVRSVSSSSNLLSSLLSSLLSSLLSLVSSCLSAPADPLSPQNHDHDHPRCSSVVSSVVSNVVVVVLLVDSVSCSSSSHDNYDPVSVVSSVVSSVVSSVSSSVSRNVSVVCVVVVPDDPPVVVVVVVVPDD